Protein AF-0000000084745701 (afdb_homodimer)

Secondary structure (DSSP, 8-state):
--HHHHHHHHTTSPSSSHHHHHHHHHHHHHHHHHHHHH-SHHHHHHTTTSGGG--HHHHHHHHHHHHHHHHHHHHHHH-TTBHHHHHHHHHHHHHHHHHHHHHHHTS----SSHHHHHHHHHHHHHHHHHHHSHHHH--B-/--HHHHHHHHTTSPSSSHHHHHHHHHHHHHHHHHHHHH-SHHHHHHTTTSGGG--HHHHHHHHHHHHHHHHHHHHHHH-TTBHHHHHHHHHHHHHHHHHHHHHHHTS----SSHHHHHHHHHHHHHHHHHHHSHHHH--B-

Structure (mmCIF, N/CA/C/O backbone):
data_AF-0000000084745701-model_v1
#
loop_
_entity.id
_entity.type
_entity.pdbx_description
1 polymer 'Uncharacterized protein'
#
loop_
_atom_site.group_PDB
_atom_site.id
_atom_site.type_symbol
_atom_site.label_atom_id
_atom_site.label_alt_id
_atom_site.label_comp_id
_atom_site.label_asym_id
_atom_site.label_entity_id
_atom_site.label_seq_id
_atom_site.pdbx_PDB_ins_code
_atom_site.Cartn_x
_atom_site.Cartn_y
_atom_site.Cartn_z
_atom_site.occupancy
_atom_site.B_iso_or_equiv
_atom_site.auth_seq_id
_atom_site.auth_comp_id
_atom_site.auth_asym_id
_atom_site.auth_atom_id
_atom_site.pdbx_PDB_model_num
ATOM 1 N N . MET A 1 1 ? 3.227 18.141 -18.594 1 50.5 1 MET A N 1
ATOM 2 C CA . MET A 1 1 ? 3.512 18.875 -17.359 1 50.5 1 MET A CA 1
ATOM 3 C C . MET A 1 1 ? 4.75 19.75 -17.531 1 50.5 1 MET A C 1
ATOM 5 O O . MET A 1 1 ? 5.801 19.266 -17.953 1 50.5 1 MET A O 1
ATOM 9 N N . ASP A 1 2 ? 4.512 20.984 -17.562 1 67 2 ASP A N 1
ATOM 10 C CA . ASP A 1 2 ? 5.477 22.062 -17.766 1 67 2 ASP A CA 1
ATOM 11 C C . ASP A 1 2 ? 6.582 22.016 -16.719 1 67 2 ASP A C 1
ATOM 13 O O . ASP A 1 2 ? 6.348 21.609 -15.578 1 67 2 ASP A O 1
ATOM 17 N N . LEU A 1 3 ? 7.855 21.875 -17.062 1 75.44 3 LEU A N 1
ATOM 18 C CA . LEU A 1 3 ? 9.062 21.906 -16.234 1 75.44 3 LEU A CA 1
ATOM 19 C C . LEU A 1 3 ? 8.93 22.938 -15.117 1 75.44 3 LEU A C 1
ATOM 21 O O . LEU A 1 3 ? 9.406 22.719 -14 1 75.44 3 LEU A O 1
ATOM 25 N N . GLY A 1 4 ? 8.305 24 -15.414 1 70.81 4 GLY A N 1
ATOM 26 C CA . GLY A 1 4 ? 8.07 25.047 -14.43 1 70.81 4 GLY A CA 1
ATOM 27 C C . GLY A 1 4 ? 7.219 24.594 -13.258 1 70.81 4 GLY A C 1
ATOM 28 O O . GLY A 1 4 ? 7.531 24.891 -12.102 1 70.81 4 GLY A O 1
ATOM 29 N N . LYS A 1 5 ? 6.191 23.734 -13.508 1 75.25 5 LYS A N 1
ATOM 30 C CA . LYS A 1 5 ? 5.312 23.234 -12.461 1 75.25 5 LYS A CA 1
ATOM 31 C C . LYS A 1 5 ? 6.043 22.219 -11.578 1 75.25 5 LYS A C 1
ATOM 33 O O . LYS A 1 5 ? 5.863 22.219 -10.359 1 75.25 5 LYS A O 1
ATOM 38 N N . LEU A 1 6 ? 6.852 21.469 -12.203 1 79.44 6 LEU A N 1
ATOM 39 C CA . LEU A 1 6 ? 7.633 20.484 -11.453 1 79.44 6 LEU A CA 1
ATOM 40 C C . LEU A 1 6 ? 8.609 21.172 -10.508 1 79.44 6 LEU A C 1
ATOM 42 O O . LEU A 1 6 ? 8.773 20.75 -9.359 1 79.44 6 LEU A O 1
ATOM 46 N N . THR A 1 7 ? 9.25 22.156 -11.086 1 80.81 7 THR A N 1
ATOM 47 C CA . THR A 1 7 ? 10.188 22.906 -10.266 1 80.81 7 THR A CA 1
ATOM 48 C C . THR A 1 7 ? 9.477 23.562 -9.086 1 80.81 7 THR A C 1
ATOM 50 O O . THR A 1 7 ? 10.008 23.609 -7.977 1 80.81 7 THR A O 1
ATOM 53 N N . GLU A 1 8 ? 8.359 24.094 -9.328 1 83.56 8 GLU A N 1
ATOM 54 C CA . GLU A 1 8 ? 7.566 24.719 -8.273 1 83.56 8 GLU A CA 1
ATOM 55 C C . GLU A 1 8 ? 7.188 23.703 -7.195 1 83.56 8 GLU A C 1
ATOM 57 O O . GLU A 1 8 ? 7.258 24 -6 1 83.56 8 GLU A O 1
ATOM 62 N N . ILE A 1 9 ? 6.836 22.547 -7.684 1 82.25 9 ILE A N 1
ATOM 63 C CA . ILE A 1 9 ? 6.449 21.5 -6.738 1 82.25 9 ILE A CA 1
ATOM 64 C C . ILE A 1 9 ? 7.656 21.094 -5.895 1 82.25 9 ILE A C 1
ATOM 66 O O . ILE A 1 9 ? 7.562 21 -4.672 1 82.25 9 ILE A O 1
ATOM 70 N N . PHE A 1 10 ? 8.789 20.969 -6.531 1 84.5 10 PHE A N 1
ATOM 71 C CA . PHE A 1 10 ? 9.992 20.531 -5.832 1 84.5 10 PHE A CA 1
ATOM 72 C C . PHE A 1 10 ? 10.477 21.594 -4.855 1 84.5 10 PHE A C 1
ATOM 74 O O . PHE A 1 10 ? 11.125 21.281 -3.859 1 84.5 10 PHE A O 1
ATOM 81 N N . SER A 1 11 ? 10.109 22.797 -5.117 1 86.38 11 SER A N 1
ATOM 82 C CA . SER A 1 11 ? 10.5 23.891 -4.234 1 86.38 11 SER A CA 1
ATOM 83 C C . SER A 1 11 ? 9.75 23.828 -2.906 1 86.38 11 SER A C 1
ATOM 85 O O . SER A 1 11 ? 10.156 24.469 -1.929 1 86.38 11 SER A O 1
ATOM 87 N N . THR A 1 12 ? 8.711 23.047 -2.916 1 89.38 12 THR A N 1
ATOM 88 C CA . THR A 1 12 ? 7.93 22.938 -1.688 1 89.38 12 THR A CA 1
ATOM 89 C C . THR A 1 12 ? 8.445 21.797 -0.814 1 89.38 12 THR A C 1
ATOM 91 O O . THR A 1 12 ? 7.984 21.625 0.318 1 89.38 12 THR A O 1
ATOM 94 N N . LEU A 1 13 ? 9.406 21.156 -1.291 1 94.06 13 LEU A N 1
ATOM 95 C CA . LEU A 1 13 ? 10 20.062 -0.531 1 94.06 13 LEU A CA 1
ATOM 96 C C . LEU A 1 13 ? 10.711 20.578 0.712 1 94.06 13 LEU A C 1
ATOM 98 O O . LEU A 1 13 ? 11.453 21.562 0.641 1 94.06 13 LEU A O 1
ATOM 102 N N . PRO A 1 14 ? 10.43 19.922 1.813 1 94.62 14 PRO A N 1
ATOM 103 C CA . PRO A 1 14 ? 11.188 20.312 3.008 1 94.62 14 PRO A CA 1
ATOM 104 C C . PRO A 1 14 ? 12.695 20.234 2.811 1 94.62 14 PRO A C 1
ATOM 106 O O . PRO A 1 14 ? 13.172 19.469 1.969 1 94.62 14 PRO A O 1
ATOM 109 N N . GLU A 1 15 ? 13.422 21 3.627 1 94.06 15 GLU A N 1
ATOM 110 C CA . GLU A 1 15 ? 14.883 20.984 3.545 1 94.06 15 GLU A CA 1
ATOM 111 C C . GLU A 1 15 ? 15.445 19.625 3.977 1 94.06 15 GLU A C 1
ATOM 113 O O . GLU A 1 15 ? 14.828 18.922 4.781 1 94.06 15 GLU A O 1
ATOM 118 N N . GLY A 1 16 ? 16.625 19.328 3.369 1 95.19 16 GLY A N 1
ATOM 119 C CA . GLY A 1 16 ? 17.312 18.094 3.734 1 95.19 16 GLY A CA 1
ATOM 120 C C . GLY A 1 16 ? 17.234 17.031 2.658 1 95.19 16 GLY A C 1
ATOM 121 O O . GLY A 1 16 ? 16.531 17.203 1.663 1 95.19 16 GLY A O 1
ATOM 122 N N . TYR A 1 17 ? 17.859 15.914 2.916 1 97.62 17 TYR A N 1
ATOM 123 C CA . TYR A 1 17 ? 17.984 14.891 1.883 1 97.62 17 TYR A CA 1
ATOM 124 C C . TYR A 1 17 ? 16.922 13.812 2.051 1 97.62 17 TYR A C 1
ATOM 126 O O . TYR A 1 17 ? 16.656 13.039 1.124 1 97.62 17 TYR A O 1
ATOM 134 N N . LEU A 1 18 ? 16.328 13.805 3.193 1 98.31 18 LEU A N 1
ATOM 135 C CA . LEU A 1 18 ? 15.352 12.75 3.453 1 98.31 18 LEU A CA 1
ATOM 136 C C . LEU A 1 18 ? 14.164 12.852 2.496 1 98.31 18 LEU A C 1
ATOM 138 O O . LEU A 1 18 ? 13.758 11.852 1.896 1 98.31 18 LEU A O 1
ATOM 142 N N . PRO A 1 19 ? 13.578 14.039 2.256 1 98.44 19 PRO A N 1
ATOM 143 C CA . PRO A 1 19 ? 12.469 14.133 1.301 1 98.44 19 PRO A CA 1
ATOM 144 C C . PRO A 1 19 ? 12.875 13.703 -0.109 1 98.44 19 PRO A C 1
ATOM 146 O O . PRO A 1 19 ? 12.086 13.062 -0.809 1 98.44 19 PRO A O 1
ATOM 149 N N . LYS A 1 20 ? 14.055 14 -0.468 1 98.19 20 LYS A N 1
ATOM 150 C CA . LYS A 1 20 ? 14.539 13.586 -1.779 1 98.19 20 LYS A CA 1
ATOM 151 C C . LYS A 1 20 ? 14.703 12.07 -1.852 1 98.19 20 LYS A C 1
ATOM 153 O O . LYS A 1 20 ? 14.438 11.461 -2.891 1 98.19 20 LYS A O 1
ATOM 158 N N . TRP A 1 21 ? 15.188 11.5 -0.772 1 98.75 21 TRP A N 1
ATOM 159 C CA . TRP A 1 21 ? 15.32 10.055 -0.686 1 98.75 21 TRP A CA 1
ATOM 160 C C . TRP A 1 21 ? 13.961 9.375 -0.814 1 98.75 21 TRP A C 1
ATOM 162 O O . TRP A 1 21 ? 13.828 8.367 -1.511 1 98.75 21 TRP A O 1
ATOM 172 N N . LEU A 1 22 ? 12.961 9.93 -0.166 1 98.81 22 LEU A N 1
ATOM 173 C CA . LEU A 1 22 ? 11.617 9.367 -0.246 1 98.81 22 LEU A CA 1
ATOM 174 C C . LEU A 1 22 ? 11.086 9.43 -1.676 1 98.81 22 LEU A C 1
ATOM 176 O O . LEU A 1 22 ? 10.461 8.484 -2.15 1 98.81 22 LEU A O 1
ATOM 180 N N . LEU A 1 23 ? 11.359 10.516 -2.35 1 98.69 23 LEU A N 1
ATOM 181 C CA . LEU A 1 23 ? 10.938 10.625 -3.742 1 98.69 23 LEU A CA 1
ATOM 182 C C . LEU A 1 23 ? 11.688 9.625 -4.617 1 98.69 23 LEU A C 1
ATOM 184 O O . LEU A 1 23 ? 11.109 9.039 -5.539 1 98.69 23 LEU A O 1
ATOM 188 N N . PHE A 1 24 ? 12.969 9.453 -4.332 1 98.81 24 PHE A N 1
ATOM 189 C CA . PHE A 1 24 ? 13.773 8.477 -5.062 1 98.81 24 PHE A CA 1
ATOM 190 C C . PHE A 1 24 ? 13.211 7.074 -4.898 1 98.81 24 PHE A C 1
ATOM 192 O O . PHE A 1 24 ? 13.031 6.352 -5.883 1 98.81 24 PHE A O 1
ATOM 199 N N . THR A 1 25 ? 12.961 6.676 -3.664 1 98.75 25 THR A N 1
ATOM 200 C CA . THR A 1 25 ? 12.453 5.332 -3.422 1 98.75 25 THR A CA 1
ATOM 201 C C . THR A 1 25 ? 11.047 5.176 -3.99 1 98.75 25 THR A C 1
ATOM 203 O O . THR A 1 25 ? 10.633 4.07 -4.352 1 98.75 25 THR A O 1
ATOM 206 N N . SER A 1 26 ? 10.258 6.289 -4.039 1 98.81 26 SER A N 1
ATOM 207 C CA . SER A 1 26 ? 8.969 6.238 -4.723 1 98.81 26 SER A CA 1
ATOM 208 C C . SER A 1 26 ? 9.141 5.949 -6.211 1 98.81 26 SER A C 1
ATOM 210 O O . SER A 1 26 ? 8.375 5.18 -6.789 1 98.81 26 SER A O 1
ATOM 212 N N . ALA A 1 27 ? 10.133 6.559 -6.789 1 98.62 27 ALA A N 1
ATOM 213 C CA . ALA A 1 27 ? 10.414 6.305 -8.203 1 98.62 27 ALA A CA 1
ATOM 214 C C . ALA A 1 27 ? 10.797 4.848 -8.43 1 98.62 27 ALA A C 1
ATOM 216 O O . ALA A 1 27 ? 10.406 4.242 -9.43 1 98.62 27 ALA A O 1
ATOM 217 N N . LEU A 1 28 ? 11.562 4.258 -7.508 1 98.5 28 LEU A N 1
ATOM 218 C CA . LEU A 1 28 ? 11.898 2.842 -7.594 1 98.5 28 LEU A CA 1
ATOM 219 C C . LEU A 1 28 ? 10.633 1.983 -7.523 1 98.5 28 LEU A C 1
ATOM 221 O O . LEU A 1 28 ? 10.539 0.965 -8.211 1 98.5 28 LEU A O 1
ATOM 225 N N . GLY A 1 29 ? 9.734 2.383 -6.648 1 98.75 29 GLY A N 1
ATOM 226 C CA . GLY A 1 29 ? 8.469 1.667 -6.543 1 98.75 29 GLY A CA 1
ATOM 227 C C . GLY A 1 29 ? 7.633 1.743 -7.805 1 98.75 29 GLY A C 1
ATOM 228 O O . GLY A 1 29 ? 7.055 0.743 -8.234 1 98.75 29 GLY A O 1
ATOM 229 N N . ILE A 1 30 ? 7.539 2.932 -8.367 1 98.69 30 ILE A N 1
ATOM 230 C CA . ILE A 1 30 ? 6.793 3.115 -9.602 1 98.69 30 ILE A CA 1
ATOM 231 C C . ILE A 1 30 ? 7.441 2.303 -10.719 1 98.69 30 ILE A C 1
ATOM 233 O O . ILE A 1 30 ? 6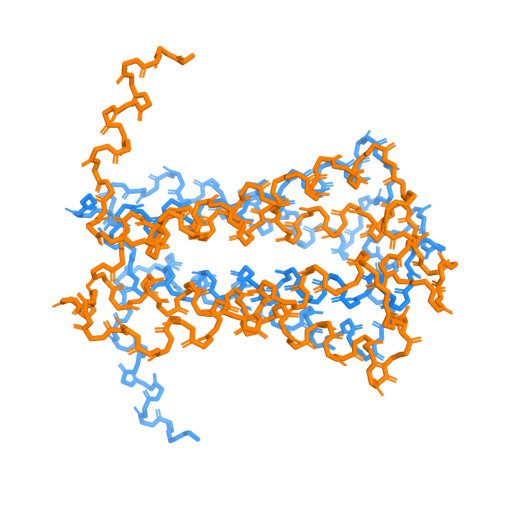.75 1.67 -11.523 1 98.69 30 ILE A O 1
ATOM 237 N N . PHE A 1 31 ? 8.758 2.326 -10.781 1 98.44 31 PHE A N 1
ATOM 238 C CA . PHE A 1 31 ? 9.492 1.488 -11.727 1 98.44 31 PHE A CA 1
ATOM 239 C C . PHE A 1 31 ? 9.117 0.021 -11.547 1 98.44 31 PHE A C 1
ATOM 241 O O . PHE A 1 31 ? 8.844 -0.68 -12.523 1 98.44 31 PHE A O 1
ATOM 248 N N . ASN A 1 32 ? 9.125 -0.49 -10.297 1 98.38 32 ASN A N 1
ATOM 249 C CA . ASN A 1 32 ? 8.742 -1.868 -10.008 1 98.38 32 ASN A CA 1
ATOM 250 C C . ASN A 1 32 ? 7.316 -2.162 -10.477 1 98.38 32 ASN A C 1
ATOM 252 O O . ASN A 1 32 ? 7.047 -3.234 -11.023 1 98.38 32 ASN A O 1
ATOM 256 N N . SER A 1 33 ? 6.453 -1.213 -10.258 1 98.75 33 SER A N 1
ATOM 257 C CA . SER A 1 33 ? 5.07 -1.383 -10.68 1 98.75 33 SER A CA 1
ATOM 258 C C . SER A 1 33 ? 4.973 -1.555 -12.195 1 98.75 33 SER A C 1
ATOM 260 O O . SER A 1 33 ? 4.348 -2.502 -12.68 1 98.75 33 SER A O 1
ATOM 262 N N . VAL A 1 34 ? 5.586 -0.711 -12.93 1 98.44 34 VAL A N 1
ATOM 263 C CA . VAL A 1 34 ? 5.555 -0.759 -14.383 1 98.44 34 VAL A CA 1
ATOM 264 C C . VAL A 1 34 ? 6.211 -2.047 -14.875 1 98.44 34 VAL A C 1
ATOM 266 O O . VAL A 1 34 ? 5.664 -2.74 -15.734 1 98.44 34 VAL A O 1
ATOM 269 N N . GLN A 1 35 ? 7.379 -2.328 -14.328 1 97.81 35 GLN A N 1
ATOM 270 C CA . GLN A 1 35 ? 8.133 -3.516 -14.719 1 97.81 35 GLN A CA 1
ATOM 271 C C . GLN A 1 35 ? 7.305 -4.781 -14.516 1 97.81 35 GLN A C 1
ATOM 273 O O . GLN A 1 35 ? 7.359 -5.703 -15.336 1 97.81 35 GLN A O 1
ATOM 278 N N . ASN A 1 36 ? 6.488 -4.918 -13.477 1 98.5 36 ASN A N 1
ATOM 279 C CA . ASN A 1 36 ? 5.711 -6.113 -13.156 1 98.5 36 ASN A CA 1
ATOM 280 C C . ASN A 1 36 ? 4.539 -6.297 -14.117 1 98.5 36 ASN A C 1
ATOM 282 O O . ASN A 1 36 ? 3.98 -7.391 -14.219 1 98.5 36 ASN A O 1
ATOM 286 N N . PHE A 1 37 ? 4.145 -5.246 -14.852 1 97.5 37 PHE A N 1
ATOM 287 C CA . PHE A 1 37 ? 3.119 -5.379 -15.883 1 97.5 37 PHE A CA 1
ATOM 288 C C . PHE A 1 37 ? 3.734 -5.797 -17.219 1 97.5 37 PHE A C 1
ATOM 290 O O . PHE A 1 37 ? 3.031 -6.293 -18.094 1 97.5 37 PHE A O 1
ATOM 297 N N . CYS A 1 38 ? 5.07 -5.68 -17.359 1 96.69 38 CYS A N 1
ATOM 298 C CA . CYS A 1 38 ? 5.699 -5.867 -18.656 1 96.69 38 CYS A CA 1
ATOM 299 C C . CYS A 1 38 ? 6.492 -7.168 -18.688 1 96.69 38 CYS A C 1
ATOM 301 O O . CYS A 1 38 ? 6.613 -7.793 -19.75 1 96.69 38 CYS A O 1
ATOM 303 N N . THR A 1 39 ? 7.062 -7.508 -17.562 1 96.12 39 THR A N 1
ATOM 304 C CA . THR A 1 39 ? 7.926 -8.68 -17.531 1 96.12 39 THR A CA 1
ATOM 305 C C . THR A 1 39 ? 7.973 -9.289 -16.141 1 96.12 39 THR A C 1
ATOM 307 O O . THR A 1 39 ? 7.668 -8.609 -15.148 1 96.12 39 THR A O 1
ATOM 310 N N . ASP A 1 40 ? 8.203 -10.531 -16.094 1 97.19 40 ASP A N 1
ATOM 311 C CA . ASP A 1 40 ? 8.398 -11.172 -14.789 1 97.19 40 ASP A CA 1
ATOM 312 C C . ASP A 1 40 ? 9.867 -11.5 -14.547 1 97.19 40 ASP A C 1
ATOM 314 O O . ASP A 1 40 ? 10.219 -12.102 -13.531 1 97.19 40 ASP A O 1
ATOM 318 N N . SER A 1 41 ? 10.734 -11.156 -15.492 1 97.31 41 SER A N 1
ATOM 319 C CA . SER A 1 41 ? 12.133 -11.547 -15.445 1 97.31 41 SER A CA 1
ATOM 320 C C . SER A 1 41 ? 12.812 -11.031 -14.18 1 9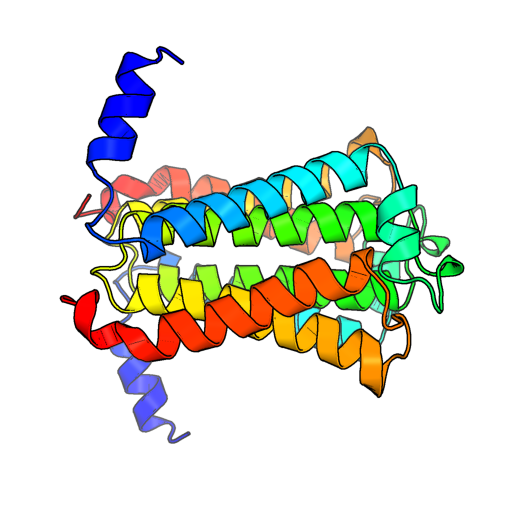7.31 41 SER A C 1
ATOM 322 O O . SER A 1 41 ? 13.445 -11.797 -13.453 1 97.31 41 SER A O 1
ATOM 324 N N . LEU A 1 42 ? 12.703 -9.773 -13.891 1 97.25 42 LEU A N 1
ATOM 325 C CA . LEU A 1 42 ? 13.336 -9.195 -12.711 1 97.25 42 LEU A CA 1
ATOM 326 C C . LEU A 1 42 ? 12.711 -9.75 -11.438 1 97.25 42 LEU A C 1
ATOM 328 O O . LEU A 1 42 ? 13.414 -10.055 -10.477 1 97.25 42 LEU A O 1
ATOM 332 N N . THR A 1 43 ? 11.391 -9.859 -11.398 1 98.56 43 THR A N 1
ATOM 333 C CA . THR A 1 43 ? 10.68 -10.375 -10.234 1 98.56 43 THR A CA 1
ATOM 334 C C . THR A 1 43 ? 11.086 -11.812 -9.945 1 98.56 43 THR A C 1
ATOM 336 O O . THR A 1 43 ? 11.242 -12.195 -8.781 1 98.56 43 THR A O 1
ATOM 339 N N . LYS A 1 44 ? 11.289 -12.617 -10.969 1 98.75 44 LYS A N 1
ATOM 340 C CA . LYS A 1 44 ? 11.75 -13.992 -10.789 1 98.75 44 LYS A CA 1
ATOM 341 C C . LYS A 1 44 ? 13.148 -14.023 -10.188 1 98.75 44 LYS A C 1
ATOM 343 O O . LYS A 1 44 ? 13.492 -14.945 -9.438 1 98.75 44 LYS A O 1
ATOM 348 N N . ARG A 1 45 ? 13.906 -12.984 -10.438 1 98.62 45 ARG A N 1
ATOM 349 C CA . ARG A 1 45 ? 15.25 -12.914 -9.859 1 98.62 45 ARG A CA 1
ATOM 350 C C . ARG A 1 45 ? 15.188 -12.461 -8.406 1 98.62 45 ARG A C 1
ATOM 352 O O . ARG A 1 45 ? 16.047 -12.852 -7.598 1 98.62 45 ARG A O 1
ATOM 359 N N . VAL A 1 46 ? 14.188 -11.656 -8.039 1 98.81 46 VAL A N 1
ATOM 360 C CA . VAL A 1 46 ? 13.977 -11.266 -6.648 1 98.81 46 VAL A CA 1
ATOM 361 C C . VAL A 1 46 ? 13.586 -12.492 -5.824 1 98.81 46 VAL A C 1
ATOM 363 O O . VAL A 1 46 ? 14.117 -12.711 -4.73 1 98.81 46 VAL A O 1
ATOM 366 N N . TYR A 1 47 ? 12.719 -13.266 -6.375 1 98.81 47 TYR A N 1
ATOM 367 C CA . TYR A 1 47 ? 12.25 -14.477 -5.707 1 98.81 47 TYR A CA 1
ATOM 368 C C . TYR A 1 47 ? 12.875 -15.719 -6.332 1 98.81 47 TYR A C 1
ATOM 370 O O . TYR A 1 47 ? 12.164 -16.656 -6.684 1 98.81 47 TYR A O 1
ATOM 378 N N . ALA A 1 48 ? 14.117 -15.719 -6.387 1 98.75 48 ALA A N 1
ATOM 379 C CA . ALA A 1 48 ? 14.914 -16.609 -7.227 1 98.75 48 ALA A CA 1
ATOM 380 C C . ALA A 1 48 ? 14.891 -18.031 -6.684 1 98.75 48 ALA A C 1
ATOM 382 O O . ALA A 1 48 ? 15.141 -19 -7.422 1 98.75 48 ALA A O 1
ATOM 383 N N . ASN A 1 49 ? 14.609 -18.281 -5.426 1 98.81 49 ASN A N 1
ATOM 384 C CA . ASN A 1 49 ? 14.594 -19.625 -4.863 1 98.81 49 ASN A CA 1
ATOM 385 C C . ASN A 1 49 ? 13.305 -20.359 -5.219 1 98.81 49 ASN A C 1
ATOM 387 O O . ASN A 1 49 ? 13.234 -21.594 -5.125 1 98.81 49 ASN A O 1
ATOM 391 N N . LYS A 1 50 ? 12.25 -19.641 -5.562 1 98.69 50 LYS A N 1
ATOM 392 C CA . LYS A 1 50 ? 10.977 -20.234 -5.977 1 98.69 50 LYS A CA 1
ATOM 393 C C . LYS A 1 50 ? 10.375 -19.453 -7.148 1 98.69 50 LYS A C 1
ATOM 395 O O . LYS A 1 50 ? 9.242 -18.984 -7.07 1 98.69 50 LYS A O 1
ATOM 400 N N . PRO A 1 51 ? 11.141 -19.297 -8.18 1 98.5 51 PRO A N 1
ATOM 401 C CA . PRO A 1 51 ? 10.68 -18.5 -9.32 1 98.5 51 PRO A CA 1
ATOM 402 C C . PRO A 1 51 ? 9.359 -19 -9.898 1 98.5 51 PRO A C 1
ATOM 404 O O . PRO A 1 51 ? 8.633 -18.25 -10.539 1 98.5 51 PRO A O 1
ATOM 407 N N . HIS A 1 52 ? 8.977 -20.281 -9.656 1 98.31 52 HIS A N 1
ATOM 408 C CA . HIS A 1 52 ? 7.738 -20.859 -10.156 1 98.31 52 HIS A CA 1
ATOM 409 C C . HIS A 1 52 ? 6.527 -20.25 -9.453 1 98.31 52 HIS A C 1
ATOM 411 O O . HIS A 1 52 ? 5.398 -20.375 -9.93 1 98.31 52 HIS A O 1
ATOM 417 N N . GLU A 1 53 ? 6.723 -19.656 -8.312 1 98.69 53 GLU A N 1
ATOM 418 C CA . GLU A 1 53 ? 5.625 -19.016 -7.59 1 98.69 53 GLU A CA 1
ATOM 419 C C . GLU A 1 53 ? 5.34 -17.625 -8.148 1 98.69 53 GLU A C 1
ATOM 421 O O . GLU A 1 53 ? 4.34 -17 -7.785 1 98.69 53 GLU A O 1
ATOM 426 N N . VAL A 1 54 ? 6.25 -17.125 -8.992 1 98.81 54 VAL A N 1
ATOM 427 C CA . VAL A 1 54 ? 6.012 -15.844 -9.664 1 98.81 54 VAL A CA 1
ATOM 428 C C . VAL A 1 54 ? 5.098 -16.062 -10.867 1 98.81 54 VAL A C 1
ATOM 430 O O . VAL A 1 54 ? 5.496 -16.672 -11.859 1 98.81 54 VAL A O 1
ATOM 433 N N . THR A 1 55 ? 3.898 -15.641 -10.719 1 98.75 55 THR A N 1
ATOM 434 C CA . THR A 1 55 ? 2.879 -15.719 -11.758 1 98.75 55 THR A CA 1
ATOM 435 C C . THR A 1 55 ? 2.488 -14.328 -12.234 1 98.75 55 THR A C 1
ATOM 437 O O . THR A 1 55 ? 2.859 -13.328 -11.617 1 98.75 55 THR A O 1
ATOM 440 N N . PRO A 1 56 ? 1.765 -14.227 -13.297 1 98.56 56 PRO A N 1
ATOM 441 C CA . PRO A 1 56 ? 1.281 -12.906 -13.703 1 98.56 56 PRO A CA 1
ATOM 442 C C . PRO A 1 56 ? 0.474 -12.211 -12.609 1 98.56 56 PRO A C 1
ATOM 444 O O . PRO A 1 56 ? 0.597 -11 -12.422 1 98.56 56 PRO A O 1
ATOM 447 N N . LEU A 1 57 ? -0.291 -12.969 -11.812 1 98.81 57 LEU A N 1
ATOM 448 C CA . LEU A 1 57 ? -1.048 -12.391 -10.711 1 98.81 57 LEU A CA 1
ATOM 449 C C . LEU A 1 57 ? -0.113 -11.836 -9.641 1 98.81 57 LEU A C 1
ATOM 451 O O . LEU A 1 57 ? -0.329 -10.734 -9.133 1 98.81 57 LEU A O 1
ATOM 455 N N . SER A 1 58 ? 0.902 -12.664 -9.281 1 98.75 58 SER A N 1
ATOM 456 C CA . SER A 1 58 ? 1.824 -12.164 -8.266 1 98.75 58 SER A CA 1
ATOM 457 C C . SER A 1 58 ? 2.504 -10.875 -8.727 1 98.75 58 SER A C 1
ATOM 459 O O . SER A 1 58 ? 2.75 -9.977 -7.926 1 98.75 58 SER A O 1
ATOM 461 N N . GLY A 1 59 ? 2.812 -10.805 -10.047 1 98.81 59 GLY A N 1
ATOM 462 C CA . GLY A 1 59 ? 3.352 -9.57 -10.594 1 98.81 59 GLY A CA 1
ATOM 463 C C . GLY A 1 59 ? 2.41 -8.383 -10.438 1 98.81 59 GLY A C 1
ATOM 464 O O . GLY A 1 59 ? 2.83 -7.301 -10.031 1 98.81 59 GLY A O 1
ATOM 465 N N . ARG A 1 60 ? 1.157 -8.586 -10.703 1 98.88 60 ARG A N 1
ATOM 466 C CA . ARG A 1 60 ? 0.176 -7.508 -10.617 1 98.88 60 ARG A CA 1
ATOM 467 C C . ARG A 1 60 ? -0.07 -7.113 -9.164 1 98.88 60 ARG A C 1
ATOM 469 O O . ARG A 1 60 ? -0.298 -5.938 -8.867 1 98.88 60 ARG A O 1
ATOM 476 N N . LEU A 1 61 ? -0.039 -8.07 -8.266 1 98.88 61 LEU A N 1
ATOM 477 C CA . LEU A 1 61 ? -0.177 -7.766 -6.848 1 98.88 61 LEU A CA 1
ATOM 478 C C . LEU A 1 61 ? 1.049 -7.023 -6.332 1 98.88 61 LEU A C 1
ATOM 480 O O . LEU A 1 61 ? 0.925 -6.102 -5.52 1 98.88 61 LEU A O 1
ATOM 484 N N . PHE A 1 62 ? 2.23 -7.438 -6.848 1 98.94 62 PHE A N 1
ATOM 485 C CA . PHE A 1 62 ? 3.461 -6.734 -6.512 1 98.94 62 PHE A CA 1
ATOM 486 C C . PHE A 1 62 ? 3.408 -5.289 -6.996 1 98.94 62 PHE A C 1
ATOM 488 O O . PHE A 1 62 ? 3.766 -4.367 -6.258 1 98.94 62 PHE A O 1
ATOM 495 N N . ALA A 1 63 ? 2.949 -5.113 -8.195 1 98.94 63 ALA A N 1
ATOM 496 C CA . ALA A 1 63 ? 2.789 -3.785 -8.781 1 98.94 63 ALA A CA 1
ATOM 497 C C . ALA A 1 63 ? 1.812 -2.943 -7.961 1 98.94 63 ALA A C 1
ATOM 499 O O . ALA A 1 63 ? 2.068 -1.766 -7.699 1 98.94 63 ALA A O 1
ATOM 500 N N . THR A 1 64 ? 0.71 -3.547 -7.566 1 98.94 64 THR A N 1
ATOM 501 C CA . THR A 1 64 ? -0.329 -2.854 -6.812 1 98.94 64 THR A CA 1
ATOM 502 C C . THR A 1 64 ? 0.195 -2.414 -5.449 1 98.94 64 THR A C 1
ATOM 504 O O . THR A 1 64 ? -0.062 -1.289 -5.012 1 98.94 64 THR A O 1
ATOM 507 N N . TRP A 1 65 ? 0.937 -3.291 -4.809 1 98.94 65 TRP A N 1
ATOM 508 C CA . TRP A 1 65 ? 1.551 -2.971 -3.523 1 98.94 65 TRP A CA 1
ATOM 509 C C . TRP A 1 65 ? 2.533 -1.812 -3.664 1 98.94 65 TRP A C 1
ATOM 511 O O . TRP A 1 65 ? 2.459 -0.833 -2.918 1 98.94 65 TRP A O 1
ATOM 521 N N . THR A 1 66 ? 3.449 -1.843 -4.605 1 98.88 66 THR A N 1
ATOM 522 C CA . THR A 1 66 ? 4.5 -0.837 -4.711 1 98.88 66 THR A CA 1
ATOM 523 C C . THR A 1 66 ? 3.93 0.494 -5.188 1 98.88 66 THR A C 1
ATOM 525 O O . THR A 1 66 ? 4.414 1.559 -4.801 1 98.88 66 THR A O 1
ATOM 528 N N . TRP A 1 67 ? 2.887 0.399 -5.977 1 98.94 67 TRP A N 1
ATOM 529 C CA . TRP A 1 67 ? 2.178 1.626 -6.324 1 98.94 67 TRP A CA 1
ATOM 530 C C . TRP A 1 67 ? 1.607 2.299 -5.082 1 98.94 67 TRP A C 1
ATOM 532 O O . TRP A 1 67 ? 1.762 3.51 -4.898 1 98.94 67 TRP A O 1
ATOM 542 N N . SER A 1 68 ? 1.01 1.556 -4.238 1 98.88 68 SER A N 1
ATOM 543 C CA . SER A 1 68 ? 0.397 2.074 -3.018 1 98.88 68 SER A CA 1
ATOM 544 C C . SER A 1 68 ? 1.436 2.727 -2.111 1 98.88 68 SER A C 1
ATOM 546 O O . SER A 1 68 ? 1.23 3.84 -1.626 1 98.88 68 SER A O 1
ATOM 548 N N . VAL A 1 69 ? 2.564 2.045 -1.942 1 98.81 69 VAL A N 1
ATOM 549 C CA . VAL A 1 69 ? 3.539 2.576 -0.996 1 98.81 69 VAL A CA 1
ATOM 550 C C . VAL A 1 69 ? 4.262 3.771 -1.613 1 98.81 69 VAL A C 1
ATOM 552 O O . VAL A 1 69 ? 4.641 4.711 -0.907 1 98.81 69 VAL A O 1
ATOM 555 N N . SER A 1 70 ? 4.371 3.799 -2.941 1 98.88 70 SER A N 1
ATOM 556 C CA . SER A 1 70 ? 4.934 4.973 -3.602 1 98.88 70 SER A CA 1
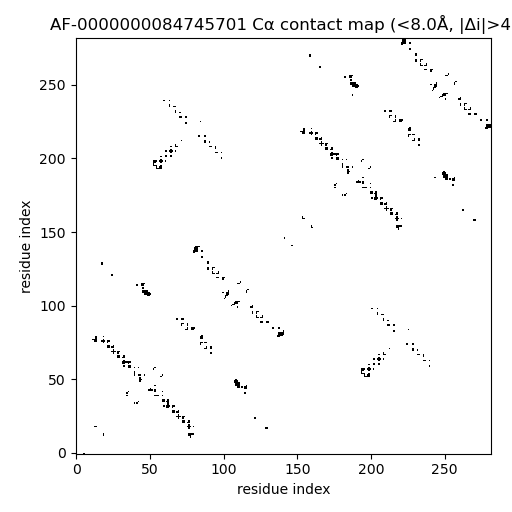ATOM 557 C C . SER A 1 70 ? 4.078 6.211 -3.354 1 98.88 70 SER A C 1
ATOM 559 O O . SER A 1 70 ? 4.602 7.305 -3.135 1 98.88 70 SER A O 1
ATOM 561 N N . MET A 1 71 ? 2.777 5.996 -3.332 1 98.81 71 MET A N 1
ATOM 562 C CA . MET A 1 71 ? 1.896 7.129 -3.051 1 98.81 71 MET A CA 1
ATOM 563 C C . MET A 1 71 ? 2.109 7.645 -1.633 1 98.81 71 MET A C 1
ATOM 565 O O . MET A 1 71 ? 2.172 8.859 -1.413 1 98.81 71 MET A O 1
ATOM 569 N N . ILE A 1 72 ? 2.236 6.734 -0.701 1 98.81 72 ILE A N 1
ATOM 570 C CA . ILE A 1 72 ? 2.516 7.145 0.671 1 98.81 72 ILE A CA 1
ATOM 571 C C . ILE A 1 72 ? 3.799 7.973 0.711 1 98.81 72 ILE A C 1
ATOM 573 O O . ILE A 1 72 ? 3.822 9.062 1.282 1 98.81 72 ILE A O 1
ATOM 577 N N . ARG A 1 73 ? 4.824 7.492 0.087 1 98.94 73 ARG A N 1
ATOM 578 C CA . ARG A 1 73 ? 6.148 8.094 0.207 1 98.94 73 ARG A CA 1
ATOM 579 C C . ARG A 1 73 ? 6.199 9.453 -0.484 1 98.94 73 ARG A C 1
ATOM 581 O O . ARG A 1 73 ? 6.875 10.367 -0.012 1 98.94 73 ARG A O 1
ATOM 588 N N . ILE A 1 74 ? 5.508 9.539 -1.592 1 98.69 74 ILE A N 1
ATOM 589 C CA . ILE A 1 74 ? 5.434 10.828 -2.271 1 98.69 74 ILE A CA 1
ATOM 590 C C . ILE A 1 74 ? 4.785 11.859 -1.351 1 98.69 74 ILE A C 1
ATOM 592 O O . ILE A 1 74 ? 5.336 12.945 -1.141 1 98.69 74 ILE A O 1
ATOM 596 N N . TYR A 1 75 ? 3.646 11.555 -0.777 1 98.5 75 TYR A N 1
ATOM 597 C CA . TYR A 1 75 ? 2.973 12.484 0.123 1 98.5 75 TYR A CA 1
ATOM 598 C C . TYR A 1 75 ? 3.82 12.758 1.36 1 98.5 75 TYR A C 1
ATOM 600 O O . TYR A 1 75 ? 3.891 13.891 1.834 1 98.5 75 TYR A O 1
ATOM 608 N N . ALA A 1 76 ? 4.402 11.688 1.869 1 98.62 76 ALA A N 1
ATOM 609 C CA . ALA A 1 76 ? 5.242 11.867 3.051 1 98.62 76 ALA A CA 1
ATOM 610 C C . ALA A 1 76 ? 6.395 12.82 2.768 1 98.62 76 ALA A C 1
ATOM 612 O O . ALA A 1 76 ? 6.73 13.664 3.604 1 98.62 76 ALA A O 1
ATOM 613 N N . ALA A 1 77 ? 6.973 12.727 1.592 1 98.56 77 ALA A N 1
ATOM 614 C CA . ALA A 1 77 ? 8.102 13.578 1.233 1 98.56 77 ALA A CA 1
ATOM 615 C C . ALA A 1 77 ? 7.758 15.055 1.395 1 98.56 77 ALA A C 1
ATOM 617 O O . ALA A 1 77 ? 8.609 15.859 1.781 1 98.56 77 ALA A O 1
ATOM 618 N N . PHE A 1 78 ? 6.512 15.391 1.225 1 97.94 78 PHE A N 1
ATOM 619 C CA . PHE A 1 78 ? 6.129 16.797 1.198 1 97.94 78 PHE A CA 1
ATOM 620 C C . PHE A 1 78 ? 5.5 17.219 2.523 1 97.94 78 PHE A C 1
ATOM 622 O O . PHE A 1 78 ? 5.246 18.391 2.752 1 97.94 78 PHE A O 1
ATOM 629 N N . HIS A 1 79 ? 5.246 16.281 3.389 1 98 79 HIS A N 1
ATOM 630 C CA . HIS A 1 79 ? 4.488 16.609 4.59 1 98 79 HIS A CA 1
ATOM 631 C C . HIS A 1 79 ? 5.09 15.945 5.824 1 98 79 HIS A C 1
ATOM 633 O O . HIS A 1 79 ? 4.359 15.445 6.68 1 98 79 HIS A O 1
ATOM 639 N N . LEU A 1 80 ? 6.375 15.93 5.855 1 98.25 80 LEU A N 1
ATOM 640 C CA . LEU A 1 80 ? 7.117 15.258 6.922 1 98.25 80 LEU A CA 1
ATOM 641 C C . LEU A 1 80 ? 6.902 15.969 8.258 1 98.25 80 LEU A C 1
ATOM 643 O O . LEU A 1 80 ? 7.188 15.398 9.312 1 98.25 80 LEU A O 1
ATOM 647 N N . GLN A 1 81 ? 6.422 17.219 8.234 1 97.69 81 GLN A N 1
ATOM 648 C CA . GLN A 1 81 ? 6.242 17.969 9.469 1 97.69 81 GLN A CA 1
ATOM 649 C C . GLN A 1 81 ? 5.09 17.406 10.297 1 97.69 81 GLN A C 1
ATOM 651 O O . GLN A 1 81 ? 4.977 17.688 11.492 1 97.69 81 GLN A O 1
ATOM 656 N N . HIS A 1 82 ? 4.215 16.672 9.664 1 98.12 82 HIS A N 1
ATOM 657 C CA . HIS A 1 82 ? 3.098 16.047 10.359 1 98.12 82 HIS A CA 1
ATOM 658 C C . HIS A 1 82 ? 3.465 14.656 10.844 1 98.12 82 HIS A C 1
ATOM 660 O O . HIS A 1 82 ? 3.781 13.773 10.039 1 98.12 82 HIS A O 1
ATOM 666 N N . LYS A 1 83 ? 3.338 14.391 12.078 1 98.5 83 LYS A N 1
ATOM 667 C CA . LYS A 1 83 ? 3.754 13.141 12.719 1 98.5 83 LYS A CA 1
ATOM 668 C C . LYS A 1 83 ? 3.07 11.945 12.07 1 98.5 83 LYS A C 1
ATOM 670 O O . LYS A 1 83 ? 3.715 10.93 11.797 1 98.5 83 LYS A O 1
ATOM 675 N N . PHE A 1 84 ? 1.809 12.047 11.82 1 98 84 PHE A N 1
ATOM 676 C CA . PHE A 1 84 ? 1.065 1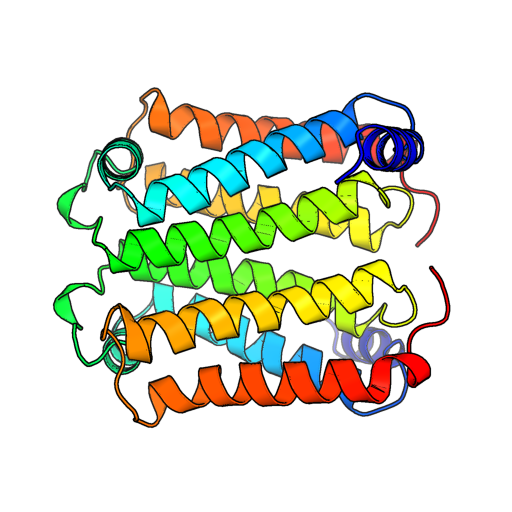0.914 11.281 1 98 84 PHE A CA 1
ATOM 677 C C . PHE A 1 84 ? 1.52 10.594 9.867 1 98 84 PHE A C 1
ATOM 679 O O . PHE A 1 84 ? 1.562 9.422 9.477 1 98 84 PHE A O 1
ATOM 686 N N . MET A 1 85 ? 1.874 11.586 9.102 1 98.56 85 MET A N 1
ATOM 687 C CA . MET A 1 85 ? 2.402 11.336 7.762 1 98.56 85 MET A CA 1
ATOM 688 C C . MET A 1 85 ? 3.807 10.742 7.836 1 98.56 85 MET A C 1
ATOM 690 O O . MET A 1 85 ? 4.148 9.844 7.062 1 98.56 85 MET A O 1
ATOM 694 N N . TYR A 1 86 ? 4.633 11.289 8.766 1 98.75 86 TYR A N 1
ATOM 695 C CA . TYR A 1 86 ? 5.965 10.75 9.016 1 98.75 86 TYR A CA 1
ATOM 696 C C . TYR A 1 86 ? 5.902 9.281 9.391 1 98.75 86 TYR A C 1
ATOM 698 O O . TYR A 1 86 ? 6.637 8.461 8.836 1 98.75 86 TYR A O 1
ATOM 706 N N . GLU A 1 87 ? 4.977 8.922 10.227 1 98.75 87 GLU A N 1
ATOM 707 C CA . GLU A 1 87 ? 4.824 7.551 10.688 1 98.75 87 GLU A CA 1
ATOM 708 C C . GLU A 1 87 ? 4.324 6.645 9.562 1 98.75 87 GLU A C 1
ATOM 710 O O . GLU A 1 87 ? 4.727 5.484 9.469 1 98.75 87 GLU A O 1
ATOM 715 N N . LEU A 1 88 ? 3.48 7.172 8.797 1 98.75 88 LEU A N 1
ATOM 716 C CA . LEU A 1 88 ? 3.025 6.391 7.648 1 98.75 88 LEU A CA 1
ATOM 717 C C . LEU A 1 88 ? 4.188 6.062 6.719 1 98.75 88 LEU A C 1
ATOM 719 O O . LEU A 1 88 ? 4.246 4.973 6.152 1 98.75 88 LEU A O 1
ATOM 723 N N . GLY A 1 89 ? 5.082 7.051 6.527 1 98.75 89 GLY A N 1
ATOM 724 C CA . GLY A 1 89 ? 6.305 6.762 5.793 1 98.75 89 GLY A CA 1
ATOM 725 C C . GLY A 1 89 ? 7.098 5.613 6.391 1 98.75 89 GLY A C 1
ATOM 726 O O . GLY A 1 89 ? 7.566 4.734 5.664 1 98.75 89 GLY A O 1
ATOM 727 N N . ILE A 1 90 ? 7.227 5.602 7.676 1 98.88 90 ILE A N 1
ATOM 728 C CA . ILE A 1 90 ? 7.941 4.543 8.383 1 98.88 90 ILE A CA 1
ATOM 729 C C . ILE A 1 90 ? 7.254 3.201 8.125 1 98.88 90 ILE A C 1
ATOM 731 O O . ILE A 1 90 ? 7.922 2.199 7.855 1 98.88 90 ILE A O 1
ATOM 735 N N . TRP A 1 91 ? 5.988 3.191 8.156 1 98.88 91 TRP A N 1
ATOM 736 C CA . TRP A 1 91 ? 5.234 1.958 7.965 1 98.88 91 TRP A CA 1
ATOM 737 C C . TRP A 1 91 ? 5.551 1.325 6.613 1 98.88 91 TRP A C 1
ATOM 739 O O . TRP A 1 91 ? 5.559 0.099 6.484 1 98.88 91 TRP A O 1
ATOM 749 N N . THR A 1 92 ? 5.754 2.137 5.535 1 98.88 92 THR A N 1
ATOM 750 C CA . THR A 1 92 ? 6.047 1.565 4.227 1 98.88 92 THR A CA 1
ATOM 751 C C . THR A 1 92 ? 7.305 0.702 4.281 1 98.88 92 THR A C 1
ATOM 753 O O . THR A 1 92 ? 7.359 -0.363 3.66 1 98.88 92 THR A O 1
ATOM 756 N N . TYR A 1 93 ? 8.242 1.101 5.082 1 98.94 93 TYR A N 1
ATOM 757 C CA . TYR A 1 93 ? 9.508 0.383 5.129 1 98.94 93 TYR A CA 1
ATOM 758 C C . TYR A 1 93 ? 9.469 -0.735 6.164 1 98.94 93 TYR A C 1
ATOM 760 O O . TYR A 1 93 ? 10.125 -1.768 5.996 1 98.94 93 TYR A O 1
ATOM 768 N N . VAL A 1 94 ? 8.672 -0.586 7.23 1 98.88 94 VAL A N 1
ATOM 769 C CA . VAL A 1 94 ? 8.445 -1.682 8.164 1 98.88 94 VAL A CA 1
ATOM 770 C C . VAL A 1 94 ? 7.793 -2.854 7.438 1 98.88 94 VAL A C 1
ATOM 772 O O . VAL A 1 94 ? 8.227 -4 7.578 1 98.88 94 VAL A O 1
ATOM 775 N N . ILE A 1 95 ? 6.801 -2.578 6.629 1 98.94 95 ILE A N 1
ATOM 776 C CA . ILE A 1 95 ? 6.066 -3.607 5.902 1 98.94 95 ILE A CA 1
ATOM 777 C C . ILE A 1 95 ? 6.969 -4.234 4.844 1 98.94 95 ILE A C 1
ATOM 779 O O . ILE A 1 95 ? 6.984 -5.457 4.68 1 98.94 95 ILE A O 1
ATOM 783 N N . ALA A 1 96 ? 7.746 -3.381 4.125 1 98.88 96 ALA A N 1
ATOM 784 C CA . ALA A 1 96 ? 8.688 -3.902 3.139 1 98.88 96 ALA A CA 1
ATOM 785 C C . ALA A 1 96 ? 9.711 -4.824 3.795 1 98.88 96 ALA A C 1
ATOM 787 O O . ALA A 1 96 ? 9.977 -5.922 3.297 1 98.88 96 ALA A O 1
ATOM 788 N N . LEU A 1 97 ? 10.266 -4.379 4.879 1 98.88 97 LEU A N 1
ATOM 789 C CA . LEU A 1 97 ? 11.266 -5.184 5.578 1 98.88 97 LEU A CA 1
ATOM 790 C C . LEU A 1 97 ? 10.656 -6.492 6.07 1 98.88 97 LEU A C 1
ATOM 792 O O . LEU A 1 97 ? 11.281 -7.551 5.957 1 98.88 97 LEU A O 1
ATOM 796 N N . THR A 1 98 ? 9.469 -6.445 6.645 1 98.81 98 THR A N 1
ATOM 797 C CA . THR A 1 98 ? 8.781 -7.652 7.09 1 98.81 98 THR A CA 1
ATOM 798 C C . THR A 1 98 ? 8.594 -8.625 5.93 1 98.81 98 THR A C 1
ATOM 800 O O . THR A 1 98 ? 8.844 -9.828 6.074 1 98.81 98 THR A O 1
ATOM 803 N N . HIS A 1 99 ? 8.211 -8.133 4.77 1 98.88 99 HIS A N 1
ATOM 804 C CA . HIS A 1 99 ? 7.988 -8.992 3.613 1 98.88 99 HIS A CA 1
ATOM 805 C C . HIS A 1 99 ? 9.289 -9.641 3.152 1 98.88 99 HIS A C 1
ATOM 807 O O . HIS A 1 99 ? 9.359 -10.859 2.992 1 98.88 99 HIS A O 1
ATOM 813 N N . TYR A 1 100 ? 10.375 -8.867 3.018 1 98.88 100 TYR A N 1
ATOM 814 C CA . TYR A 1 100 ? 11.602 -9.375 2.406 1 98.88 100 TYR A CA 1
ATOM 815 C C . TYR A 1 100 ? 12.383 -10.234 3.389 1 98.88 100 TYR A C 1
ATOM 817 O O . TYR A 1 100 ? 13.016 -11.219 2.994 1 98.88 100 TYR A O 1
ATOM 825 N N . VAL A 1 101 ? 12.406 -9.867 4.633 1 98.75 101 VAL A N 1
ATOM 826 C CA . VAL A 1 101 ? 13.031 -10.719 5.637 1 98.75 101 VAL A CA 1
ATOM 827 C C . VAL A 1 101 ? 12.25 -12.023 5.762 1 98.75 101 VAL A C 1
ATOM 829 O O . VAL A 1 101 ? 12.836 -13.102 5.887 1 98.75 101 VAL A O 1
ATOM 832 N N . GLY A 1 102 ? 10.914 -11.961 5.758 1 98.75 102 GLY A N 1
ATOM 833 C CA . GLY A 1 102 ? 10.102 -13.164 5.742 1 98.75 102 GLY A CA 1
ATOM 834 C C . GLY A 1 102 ? 10.383 -14.055 4.551 1 98.75 102 GLY A C 1
ATOM 835 O O . GLY A 1 102 ? 10.539 -15.273 4.699 1 98.75 102 GLY A O 1
ATOM 836 N N . GLU A 1 103 ? 10.469 -13.461 3.379 1 98.88 103 GLU A N 1
ATOM 837 C CA . GLU A 1 103 ? 10.719 -14.227 2.162 1 98.88 103 GLU A CA 1
ATOM 838 C C . GLU A 1 103 ? 12.094 -14.883 2.195 1 98.88 103 GLU A C 1
ATOM 840 O O . GLU A 1 103 ? 12.289 -15.961 1.619 1 98.88 103 GLU A O 1
ATOM 845 N N . LEU A 1 104 ? 13.023 -14.188 2.871 1 98.75 104 LEU A N 1
ATOM 846 C CA . LEU A 1 104 ? 14.391 -14.703 2.924 1 98.75 104 LEU A CA 1
ATOM 847 C C . LEU A 1 104 ? 14.516 -15.797 3.98 1 98.75 104 LEU A C 1
ATOM 849 O O . LEU A 1 104 ? 15.102 -16.859 3.721 1 98.75 104 LEU A O 1
ATOM 853 N N . LEU A 1 105 ? 13.922 -15.68 5.137 1 98.69 105 LEU A N 1
ATOM 854 C CA . LEU A 1 105 ? 14.273 -16.516 6.277 1 98.69 105 LEU A CA 1
ATOM 855 C C . LEU A 1 105 ? 13.172 -17.531 6.574 1 98.69 105 LEU A C 1
ATOM 857 O O . LEU A 1 105 ? 13.43 -18.594 7.137 1 98.69 105 LEU A O 1
ATOM 861 N N . VAL A 1 106 ? 11.992 -17.266 6.281 1 98.69 106 VAL A N 1
ATOM 862 C CA . VAL A 1 106 ? 10.867 -18.109 6.664 1 98.69 106 VAL A CA 1
ATOM 863 C C . VAL A 1 106 ? 10.352 -18.859 5.441 1 98.69 106 VAL A C 1
ATOM 865 O O . VAL A 1 106 ? 10.398 -20.094 5.395 1 98.69 106 VAL A O 1
ATOM 868 N N . PHE A 1 107 ? 10.023 -18.078 4.43 1 98.56 107 PHE A N 1
ATOM 869 C CA . PHE A 1 107 ? 9.367 -18.688 3.277 1 98.56 107 PHE A CA 1
ATOM 870 C C . PHE A 1 107 ? 10.391 -19.172 2.262 1 98.56 107 PHE A C 1
ATOM 872 O O . PHE A 1 107 ? 10.07 -19.969 1.371 1 98.56 107 PHE A O 1
ATOM 879 N N . LYS A 1 108 ? 11.602 -18.625 2.344 1 98.62 108 LYS A N 1
ATOM 880 C CA . LYS A 1 108 ? 12.766 -19.078 1.583 1 98.62 108 LYS A CA 1
ATOM 881 C C . LYS A 1 108 ? 12.531 -18.906 0.083 1 98.62 108 LYS A C 1
ATOM 883 O O . LYS A 1 108 ? 12.984 -19.75 -0.71 1 98.62 108 LYS A O 1
ATOM 888 N N . GLY A 1 109 ? 11.797 -17.844 -0.253 1 98.69 109 GLY A N 1
ATOM 889 C CA . GLY A 1 109 ? 11.555 -17.562 -1.659 1 98.69 109 GLY A CA 1
ATOM 890 C C . GLY A 1 109 ? 12.648 -16.719 -2.291 1 98.69 109 GLY A C 1
ATOM 891 O O . GLY A 1 109 ? 12.789 -16.703 -3.516 1 98.69 109 GLY A O 1
ATOM 892 N N . CYS A 1 110 ? 13.375 -16.062 -1.442 1 98.69 110 CYS A N 1
ATOM 893 C CA . CYS A 1 110 ? 14.414 -15.164 -1.924 1 98.69 110 CYS A CA 1
ATOM 894 C C . CYS A 1 110 ? 15.797 -15.695 -1.576 1 98.69 110 CYS A C 1
ATOM 896 O O . CYS A 1 110 ? 15.938 -16.531 -0.672 1 98.69 110 CYS A O 1
ATOM 898 N N . LYS A 1 111 ? 16.766 -15.32 -2.279 1 98.12 111 LYS A N 1
ATOM 899 C CA . LYS A 1 111 ? 18.172 -15.562 -1.97 1 98.12 111 LYS A CA 1
ATOM 900 C C . LYS A 1 111 ? 18.984 -14.273 -2.031 1 98.12 111 LYS A C 1
ATOM 902 O O . LYS A 1 111 ? 18.531 -13.273 -2.594 1 98.12 111 LYS A O 1
ATOM 907 N N . LEU A 1 112 ? 20.172 -14.305 -1.41 1 98.31 112 LEU A N 1
ATOM 908 C CA . LEU A 1 112 ? 21 -13.117 -1.387 1 98.31 112 LEU A CA 1
ATOM 909 C C . LEU A 1 112 ? 21.656 -12.891 -2.744 1 98.31 112 LEU A C 1
ATOM 911 O O . LEU A 1 112 ? 22.703 -13.492 -3.047 1 98.31 112 LEU A O 1
ATOM 915 N N . ASN A 1 113 ? 21.078 -12.078 -3.584 1 98.31 113 ASN A N 1
ATOM 916 C CA . ASN A 1 113 ? 21.562 -11.633 -4.887 1 98.31 113 ASN A CA 1
ATOM 917 C C . ASN A 1 113 ? 21.234 -10.164 -5.141 1 98.31 113 ASN A C 1
ATOM 919 O O . ASN A 1 113 ? 20.641 -9.508 -4.293 1 98.31 113 ASN A O 1
ATOM 923 N N . GLY A 1 114 ? 21.609 -9.562 -6.199 1 97.56 114 GLY A N 1
ATOM 924 C CA . GLY A 1 114 ? 21.453 -8.156 -6.516 1 97.56 114 GLY A CA 1
ATOM 925 C C . GLY A 1 114 ? 20 -7.695 -6.48 1 97.56 114 GLY A C 1
ATOM 926 O O . GLY A 1 114 ? 19.656 -6.785 -5.727 1 97.56 114 GLY A O 1
ATOM 927 N N . PRO A 1 115 ? 19.172 -8.336 -7.258 1 98.19 115 PRO A N 1
ATOM 928 C CA . PRO A 1 115 ? 17.766 -7.922 -7.332 1 98.19 115 PRO A CA 1
ATOM 929 C C . PRO A 1 115 ? 17.062 -7.953 -5.973 1 98.19 115 PRO A C 1
ATOM 931 O O . PRO A 1 115 ? 16.297 -7.043 -5.648 1 98.19 115 PRO A O 1
ATOM 934 N N . PHE A 1 116 ? 17.344 -8.906 -5.199 1 98.62 116 PHE A N 1
ATOM 935 C CA . PHE A 1 116 ? 16.766 -9.008 -3.867 1 98.62 116 PHE A CA 1
ATOM 936 C C . PHE A 1 116 ? 17.391 -7.992 -2.922 1 98.62 116 PHE A C 1
ATOM 938 O O . PHE A 1 116 ? 16.703 -7.375 -2.113 1 98.62 116 PHE A O 1
ATOM 945 N N . MET A 1 117 ? 18.656 -7.797 -2.988 1 98.5 117 MET A N 1
ATOM 946 C CA . MET A 1 117 ? 19.359 -6.945 -2.027 1 98.5 117 MET A CA 1
ATOM 947 C C . MET A 1 117 ? 18.953 -5.488 -2.203 1 98.5 117 MET A C 1
ATOM 949 O O . MET A 1 117 ? 18.984 -4.711 -1.247 1 98.5 117 MET A O 1
ATOM 953 N N . SER A 1 118 ? 18.578 -5.105 -3.371 1 97.94 118 SER A N 1
ATOM 954 C CA . SER A 1 118 ? 18.203 -3.717 -3.629 1 97.94 118 SER A CA 1
ATOM 955 C C . SER A 1 118 ? 17.016 -3.289 -2.777 1 97.94 118 SER A C 1
ATOM 957 O O . SER A 1 118 ? 17.125 -2.391 -1.942 1 97.94 118 SER A O 1
ATOM 959 N N . PRO A 1 119 ? 15.906 -3.988 -2.879 1 98.31 119 PRO A N 1
ATOM 960 C CA . PRO A 1 119 ? 14.773 -3.559 -2.053 1 98.31 119 PRO A CA 1
ATOM 961 C C . PRO A 1 119 ?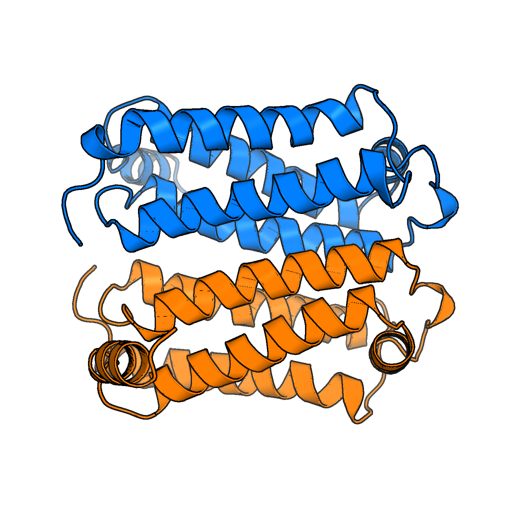 15.016 -3.783 -0.561 1 98.31 119 PRO A C 1
ATOM 963 O O . PRO A 1 119 ? 14.523 -3.016 0.27 1 98.31 119 PRO A O 1
ATOM 966 N N . LEU A 1 120 ? 15.781 -4.738 -0.2 1 98.62 120 LEU A N 1
ATOM 967 C CA . LEU A 1 120 ? 16.109 -4.953 1.206 1 98.62 120 LEU A CA 1
ATOM 968 C C . LEU A 1 120 ? 16.938 -3.795 1.756 1 98.62 120 LEU A C 1
ATOM 970 O O . LEU A 1 120 ? 16.672 -3.309 2.857 1 98.62 120 LEU A O 1
ATOM 974 N N . PHE A 1 121 ? 17.891 -3.381 1.05 1 98.56 121 PHE A N 1
ATOM 975 C CA . PHE A 1 121 ? 18.734 -2.252 1.423 1 98.56 121 PHE A CA 1
ATOM 976 C C . PHE A 1 121 ? 17.922 -0.978 1.556 1 98.56 121 PHE A C 1
ATOM 978 O O . PHE A 1 121 ? 18.078 -0.225 2.518 1 98.56 121 PHE A O 1
ATOM 985 N N . VAL A 1 122 ? 17.094 -0.763 0.599 1 98.69 122 VAL A N 1
ATOM 986 C CA . VAL A 1 122 ? 16.234 0.413 0.627 1 98.69 122 VAL A CA 1
ATOM 987 C C . VAL A 1 122 ? 15.383 0.396 1.895 1 98.69 122 VAL A C 1
ATOM 989 O O . VAL A 1 122 ? 15.273 1.409 2.59 1 98.69 122 VAL A O 1
ATOM 992 N N . ALA A 1 123 ? 14.82 -0.74 2.236 1 98.81 123 ALA A N 1
ATOM 993 C CA . ALA A 1 123 ? 13.938 -0.846 3.396 1 98.81 123 ALA A CA 1
ATOM 994 C C . ALA A 1 123 ? 14.703 -0.601 4.691 1 98.81 123 ALA A C 1
ATOM 996 O O . ALA A 1 123 ? 14.266 0.176 5.543 1 98.81 123 ALA A O 1
ATOM 997 N N . VAL A 1 124 ? 15.875 -1.189 4.797 1 98.75 124 VAL A N 1
ATOM 998 C CA . VAL A 1 124 ? 16.656 -1.108 6.023 1 98.75 124 VAL A CA 1
ATOM 999 C C . VAL A 1 124 ? 17.188 0.313 6.207 1 98.75 124 VAL A C 1
ATOM 1001 O O . VAL A 1 124 ? 17 0.92 7.262 1 98.75 124 VAL A O 1
ATOM 1004 N N . THR A 1 125 ? 17.797 0.867 5.184 1 98.75 125 THR A N 1
ATOM 1005 C CA . THR A 1 125 ? 18.391 2.193 5.277 1 98.75 125 THR A CA 1
ATOM 1006 C C . THR A 1 125 ? 17.328 3.256 5.523 1 98.75 125 THR A C 1
ATOM 1008 O O . THR A 1 125 ? 17.531 4.184 6.309 1 98.75 125 THR A O 1
ATOM 1011 N N . SER A 1 126 ? 16.188 3.168 4.848 1 98.88 126 SER A N 1
ATOM 1012 C CA . SER A 1 126 ? 15.117 4.141 5.023 1 98.88 126 SER A CA 1
ATOM 1013 C C . SER A 1 126 ? 14.555 4.094 6.441 1 98.88 126 SER A C 1
ATOM 1015 O O . SER A 1 126 ? 14.32 5.133 7.055 1 98.88 126 SER A O 1
ATOM 1017 N N . LEU A 1 127 ? 14.367 2.852 6.93 1 98.81 127 LEU A N 1
ATOM 1018 C CA . LEU A 1 127 ? 13.82 2.697 8.273 1 98.81 127 LEU A CA 1
ATOM 1019 C C . LEU A 1 127 ? 14.766 3.291 9.32 1 98.81 127 LEU A C 1
ATOM 1021 O O . LEU A 1 127 ? 14.328 4.035 10.203 1 98.81 127 LEU A O 1
ATOM 1025 N N . ILE A 1 128 ? 16 3 9.219 1 98.75 128 ILE A N 1
ATOM 1026 C CA . ILE A 1 128 ? 17 3.527 10.141 1 98.75 128 ILE A CA 1
ATOM 1027 C C . ILE A 1 128 ? 17.047 5.051 10.039 1 98.75 128 ILE A C 1
ATOM 1029 O O . ILE A 1 128 ? 17 5.746 11.055 1 98.75 128 ILE A O 1
ATOM 1033 N N . TRP A 1 129 ? 17.109 5.551 8.812 1 98.81 129 TRP A N 1
ATOM 1034 C CA . TRP A 1 129 ? 17.219 6.988 8.586 1 98.81 129 TRP A CA 1
ATOM 1035 C C . TRP A 1 129 ? 15.992 7.719 9.141 1 98.81 129 TRP A C 1
ATOM 1037 O O . TRP A 1 129 ? 16.141 8.703 9.875 1 98.81 129 TRP A O 1
ATOM 1047 N N . LEU A 1 130 ? 14.836 7.262 8.867 1 98.88 130 LEU A N 1
ATOM 1048 C CA . LEU A 1 130 ? 13.594 7.883 9.328 1 98.88 130 LEU A CA 1
ATOM 1049 C C . LEU A 1 130 ? 13.523 7.887 10.852 1 98.88 130 LEU A C 1
ATOM 1051 O O . LEU A 1 130 ? 13.062 8.859 11.453 1 98.88 130 LEU A O 1
ATOM 1055 N N . THR A 1 131 ? 13.938 6.852 11.469 1 98.5 131 THR A N 1
ATOM 1056 C CA . THR A 1 131 ? 13.852 6.754 12.922 1 98.5 131 THR A CA 1
ATOM 1057 C C . THR A 1 131 ? 14.883 7.664 13.586 1 98.5 131 THR A C 1
ATOM 1059 O O . THR A 1 131 ? 14.633 8.211 14.664 1 98.5 131 THR A O 1
ATOM 1062 N N . GLN A 1 132 ? 15.938 7.93 12.945 1 98.5 132 GLN A N 1
ATOM 1063 C CA . GLN A 1 132 ? 17.031 8.688 13.539 1 98.5 132 GLN A CA 1
ATOM 1064 C C . GLN A 1 132 ? 16.781 10.188 13.461 1 98.5 132 GLN A C 1
ATOM 1066 O O . GLN A 1 132 ? 17.219 10.945 14.328 1 98.5 132 GLN A O 1
ATOM 1071 N N . VAL A 1 133 ? 16.031 10.633 12.469 1 98.44 133 VAL A N 1
ATOM 1072 C CA . VAL A 1 133 ? 15.977 12.078 12.25 1 98.44 133 VAL A CA 1
ATOM 1073 C C . VAL A 1 133 ? 14.547 12.578 12.422 1 98.44 133 VAL A C 1
ATOM 1075 O O . VAL A 1 133 ? 14.188 13.641 11.906 1 98.44 133 VAL A O 1
ATOM 1078 N N . LYS A 1 134 ? 13.734 11.82 13.039 1 98.25 134 LYS A N 1
ATOM 1079 C CA . LYS A 1 134 ? 12.328 12.156 13.227 1 98.25 134 LYS A CA 1
ATOM 1080 C C . LYS A 1 134 ? 12.188 13.555 13.844 1 98.25 134 LYS A C 1
ATOM 1082 O O . LYS A 1 134 ? 11.398 14.367 13.359 1 98.25 134 LYS A O 1
ATOM 1087 N N . ASP A 1 135 ? 12.969 13.906 14.82 1 97.81 135 ASP A N 1
ATOM 1088 C CA . ASP A 1 135 ? 12.852 15.156 15.57 1 97.81 135 ASP A CA 1
ATOM 1089 C C . ASP A 1 135 ? 13.242 16.359 14.703 1 97.81 135 ASP A C 1
ATOM 1091 O O . ASP A 1 135 ? 12.867 17.484 15.008 1 97.81 135 ASP A O 1
ATOM 1095 N N . GLN A 1 136 ? 13.93 16.078 13.68 1 97.88 136 GLN A N 1
ATOM 1096 C CA . GLN A 1 136 ? 14.352 17.141 12.781 1 97.88 136 GLN A CA 1
ATOM 1097 C C . GLN A 1 136 ? 13.211 17.578 11.867 1 97.88 136 GLN A C 1
ATOM 1099 O O . GLN A 1 136 ? 13.188 18.703 11.383 1 97.88 136 GLN A O 1
ATOM 1104 N N . TYR A 1 137 ? 12.242 16.719 11.688 1 97.94 137 TYR A N 1
ATOM 1105 C CA . TYR A 1 137 ? 11.25 17 10.656 1 97.94 137 TYR A CA 1
ATOM 1106 C C . TYR A 1 137 ? 9.867 17.188 11.266 1 97.94 137 TYR A C 1
ATOM 1108 O O . TYR A 1 137 ? 9.102 18.047 10.82 1 97.94 137 TYR A O 1
ATOM 1116 N N . VAL A 1 138 ? 9.547 16.453 12.266 1 98.31 138 VAL A N 1
ATOM 1117 C CA . VAL A 1 138 ? 8.195 16.453 12.805 1 98.31 138 VAL A CA 1
ATOM 1118 C C . VAL A 1 138 ? 7.984 17.703 13.664 1 98.31 138 VAL A C 1
ATOM 1120 O O . VAL A 1 138 ? 8.758 17.969 14.586 1 98.31 138 VAL A O 1
ATOM 1123 N N . LYS A 1 139 ? 6.895 18.422 13.367 1 97.38 139 LYS A N 1
ATOM 1124 C CA . LYS A 1 139 ? 6.582 19.672 14.07 1 97.38 139 LYS A CA 1
ATOM 1125 C C . LYS A 1 139 ? 5.164 19.641 14.625 1 97.38 139 LYS A C 1
ATOM 1127 O O . LYS A 1 139 ? 4.855 20.344 15.586 1 97.38 139 LYS A O 1
ATOM 1132 N N . PHE A 1 140 ? 4.277 18.812 13.984 1 94.69 140 PHE A N 1
ATOM 1133 C CA . PHE A 1 140 ? 2.873 18.75 14.375 1 94.69 140 PHE A CA 1
ATOM 1134 C C . PHE A 1 140 ? 2.473 17.312 14.719 1 94.69 140 PHE A C 1
ATOM 1136 O O . PHE A 1 140 ? 2.973 16.359 14.117 1 94.69 140 PHE A O 1
ATOM 1143 N N . ASP A 1 141 ? 1.562 17.266 15.539 1 88.94 141 ASP A N 1
ATOM 1144 C CA . ASP A 1 141 ? 1.034 15.953 15.891 1 88.94 141 ASP A CA 1
ATOM 1145 C C . ASP A 1 141 ? -0.026 15.5 14.891 1 88.94 141 ASP A C 1
ATOM 1147 O O . ASP A 1 141 ? -0.796 16.312 14.383 1 88.94 141 ASP A O 1
ATOM 1151 N N . MET B 1 1 ? -4.117 -4.102 25.609 1 49.84 1 MET B N 1
ATOM 1152 C CA . MET B 1 1 ? -4.586 -2.738 25.391 1 49.84 1 MET B CA 1
ATOM 1153 C C . MET B 1 1 ? -5.93 -2.506 26.062 1 49.84 1 MET B C 1
ATOM 1155 O O . MET B 1 1 ? -6.871 -3.281 25.875 1 49.84 1 MET B O 1
ATOM 1159 N N . ASP B 1 2 ? -5.887 -1.731 27.062 1 66.94 2 ASP B N 1
ATOM 1160 C CA . ASP B 1 2 ? -6.988 -1.382 27.953 1 66.94 2 ASP B CA 1
ATOM 1161 C C . ASP B 1 2 ? -8.141 -0.751 27.188 1 66.94 2 ASP B C 1
ATOM 1163 O O . ASP B 1 2 ? -7.922 -0.064 26.188 1 66.94 2 ASP B O 1
ATOM 1167 N N . LEU B 1 3 ? -9.344 -1.301 27.172 1 74.94 3 LEU B N 1
ATOM 1168 C CA . LEU B 1 3 ? -10.594 -0.814 26.594 1 74.94 3 LEU B CA 1
ATOM 1169 C C . LEU B 1 3 ? -10.703 0.701 26.734 1 74.94 3 LEU B C 1
ATOM 1171 O O . LEU B 1 3 ? -11.219 1.375 25.844 1 74.94 3 LEU B O 1
ATOM 1175 N N . GLY B 1 4 ? -10.234 1.2 27.797 1 69.88 4 GLY B N 1
ATOM 1176 C CA . GLY B 1 4 ? -10.234 2.637 28.031 1 69.88 4 GLY B CA 1
ATOM 1177 C C . GLY B 1 4 ? -9.414 3.402 27.016 1 69.88 4 GLY B C 1
ATOM 1178 O O . GLY B 1 4 ? -9.852 4.441 26.516 1 69.88 4 GLY B O 1
ATOM 1179 N N . LYS B 1 5 ? -8.258 2.852 26.578 1 75.12 5 LYS B N 1
ATOM 1180 C CA . LYS B 1 5 ? -7.387 3.502 25.609 1 75.12 5 LYS B CA 1
ATOM 1181 C C . LYS B 1 5 ? -8.016 3.48 24.219 1 75.12 5 LYS B C 1
ATOM 1183 O O . LYS B 1 5 ? -7.922 4.461 23.469 1 75.12 5 LYS B O 1
ATOM 1188 N N . LEU B 1 6 ? -8.664 2.406 23.938 1 79.88 6 LEU B N 1
ATOM 1189 C CA . LEU B 1 6 ? -9.344 2.287 22.656 1 79.88 6 LEU B CA 1
ATOM 1190 C C . LEU B 1 6 ? -10.477 3.299 22.547 1 79.88 6 LEU B C 1
ATOM 1192 O O . LEU B 1 6 ? -10.656 3.928 21.5 1 79.88 6 LEU B O 1
ATOM 1196 N N . THR B 1 7 ? -11.211 3.344 23.609 1 80.69 7 THR B N 1
ATOM 1197 C CA . THR B 1 7 ? -12.312 4.305 23.641 1 80.69 7 THR B CA 1
ATOM 1198 C C . THR B 1 7 ? -11.789 5.727 23.484 1 80.69 7 THR B C 1
ATOM 1200 O O . THR B 1 7 ? -12.406 6.551 22.797 1 80.69 7 THR B O 1
ATOM 1203 N N . GLU B 1 8 ? -10.75 6.02 24.125 1 83.5 8 GLU B N 1
ATOM 1204 C CA . GLU B 1 8 ? -10.141 7.34 24.016 1 83.5 8 GLU B CA 1
ATOM 1205 C C . GLU B 1 8 ? -9.695 7.625 22.578 1 83.5 8 GLU B C 1
ATOM 1207 O O . GLU B 1 8 ? -9.883 8.734 22.078 1 83.5 8 GLU B O 1
ATOM 1212 N N . ILE B 1 9 ? -9.141 6.602 22.016 1 82.19 9 ILE B N 1
ATOM 1213 C CA . ILE B 1 9 ? -8.672 6.77 20.641 1 82.19 9 ILE B CA 1
ATOM 1214 C C . ILE B 1 9 ? -9.867 7.008 19.719 1 82.19 9 ILE B C 1
ATOM 1216 O O . ILE B 1 9 ? -9.844 7.922 18.891 1 82.19 9 ILE B O 1
ATOM 1220 N N . PHE B 1 10 ? -10.914 6.262 19.922 1 84.5 10 PHE B N 1
ATOM 1221 C CA . PHE B 1 10 ? -12.094 6.367 19.062 1 84.5 10 PHE B CA 1
ATOM 1222 C C . PHE B 1 10 ? -12.789 7.707 19.266 1 84.5 10 PHE B C 1
ATOM 1224 O O . PHE B 1 10 ? -13.461 8.203 18.359 1 84.5 10 PHE B O 1
ATOM 1231 N N . SER B 1 11 ? -12.578 8.289 20.406 1 86.31 11 SER B N 1
ATOM 1232 C CA . SER B 1 11 ? -13.188 9.578 20.688 1 86.31 11 SER B CA 1
ATOM 1233 C C . SER B 1 11 ? -12.539 10.695 19.875 1 86.31 11 SER B C 1
ATOM 1235 O O . SER B 1 11 ? -13.094 11.789 19.75 1 86.31 11 SER B O 1
ATOM 1237 N N . THR B 1 12 ? -11.398 10.367 19.328 1 89.38 12 THR B N 1
ATOM 1238 C CA . THR B 1 12 ? -10.703 11.383 18.547 1 89.38 12 THR B CA 1
ATOM 1239 C C . THR B 1 12 ? -11.102 11.312 17.078 1 89.38 12 THR B C 1
ATOM 1241 O O . THR B 1 12 ? -10.711 12.164 16.281 1 89.38 12 THR B O 1
ATOM 1244 N N . LEU B 1 13 ? -11.938 10.398 16.797 1 94.06 13 LEU B N 1
ATOM 1245 C CA . LEU B 1 13 ? -12.414 10.25 15.43 1 94.06 13 LEU B CA 1
ATOM 1246 C C . LEU B 1 13 ? -13.281 11.438 15.023 1 94.06 13 LEU B C 1
ATOM 1248 O O . LEU B 1 13 ? -14.148 11.867 15.789 1 94.06 13 LEU B O 1
ATOM 1252 N N . PRO B 1 14 ? -12.992 11.953 13.852 1 94.56 14 PRO B N 1
ATOM 1253 C CA . PRO B 1 14 ? -13.875 13.016 13.375 1 94.56 14 PRO B CA 1
ATOM 1254 C C . PRO B 1 14 ? -15.344 12.594 13.32 1 94.56 14 PRO B C 1
ATOM 1256 O O . PRO B 1 14 ? -15.641 11.398 13.203 1 94.56 14 PRO B O 1
ATOM 1259 N N . GLU B 1 15 ? -16.219 13.594 13.359 1 94.06 15 GLU B N 1
ATOM 1260 C CA . GLU B 1 15 ? -17.656 13.32 13.297 1 94.06 15 GLU B CA 1
ATOM 1261 C C . GLU B 1 15 ? -18.047 12.75 11.93 1 94.06 15 GLU B C 1
ATOM 1263 O O . GLU B 1 15 ? -17.391 13.039 10.922 1 94.06 15 GLU B O 1
ATOM 1268 N N . GLY B 1 16 ? -19.125 11.922 11.984 1 95.19 16 GLY B N 1
ATOM 1269 C CA . GLY B 1 16 ? -19.656 11.359 10.75 1 95.19 16 GLY B CA 1
ATOM 1270 C C . GLY B 1 16 ? -19.344 9.883 10.586 1 95.19 16 GLY B C 1
ATOM 1271 O O . GLY B 1 16 ? -18.609 9.305 11.391 1 95.19 16 GLY B O 1
ATOM 1272 N N . TYR B 1 17 ? -19.812 9.328 9.492 1 97.62 17 TYR B N 1
ATOM 1273 C CA . TYR B 1 17 ? -19.719 7.883 9.32 1 97.62 17 TYR B CA 1
ATOM 1274 C C . TYR B 1 17 ? -18.516 7.52 8.445 1 97.62 17 TYR B C 1
ATOM 1276 O O . TYR B 1 17 ? -18.078 6.367 8.43 1 97.62 17 TYR B O 1
ATOM 1284 N N . LEU B 1 18 ? -18.016 8.492 7.785 1 98.31 18 LEU B N 1
ATOM 1285 C CA . LEU B 1 18 ? -16.922 8.203 6.863 1 98.31 18 LEU B CA 1
ATOM 1286 C C . LEU B 1 18 ? -15.695 7.684 7.621 1 98.31 18 LEU B C 1
ATOM 1288 O O . LEU B 1 18 ? -15.109 6.668 7.234 1 98.31 18 LEU B O 1
ATOM 1292 N N . PRO B 1 19 ? -15.273 8.305 8.75 1 98.44 19 PRO B N 1
ATOM 1293 C CA . PRO B 1 19 ? -14.125 7.766 9.484 1 98.44 19 PRO B CA 1
ATOM 1294 C C . PRO B 1 19 ? -14.359 6.348 9.992 1 98.44 19 PRO B C 1
ATOM 1296 O O . PRO B 1 19 ? -13.445 5.52 9.977 1 98.44 19 PRO B O 1
ATOM 1299 N N . LYS B 1 20 ? -15.555 6.078 10.359 1 98.12 20 LYS B N 1
ATOM 1300 C CA . LYS B 1 20 ? -15.883 4.73 10.812 1 98.12 20 LYS B CA 1
ATOM 1301 C C . LYS B 1 20 ? -15.82 3.734 9.656 1 98.12 20 LYS B C 1
ATOM 1303 O O . LYS B 1 20 ? -15.406 2.59 9.836 1 98.12 20 LYS B O 1
ATOM 1308 N N . TRP B 1 21 ? -16.297 4.16 8.516 1 98.75 21 TRP B N 1
ATOM 1309 C CA . TRP B 1 21 ? -16.219 3.33 7.312 1 98.75 21 TRP B CA 1
ATOM 1310 C C . TRP B 1 21 ? -14.773 3.016 6.953 1 98.75 21 TRP B C 1
ATOM 1312 O O . TRP B 1 21 ? -14.445 1.88 6.602 1 98.75 21 TRP B O 1
ATOM 1322 N N . LEU B 1 22 ? -13.914 4.004 7.055 1 98.81 22 LEU B N 1
ATOM 1323 C CA . LEU B 1 22 ? -12.5 3.799 6.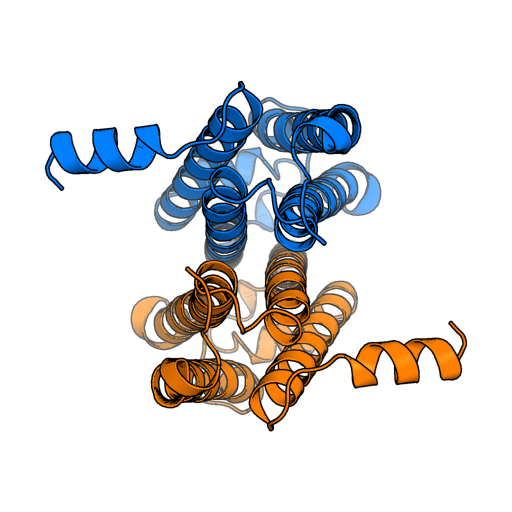766 1 98.81 22 LEU B CA 1
ATOM 1324 C C . LEU B 1 22 ? -11.883 2.791 7.73 1 98.81 22 LEU B C 1
ATOM 1326 O O . LEU B 1 22 ? -11.094 1.938 7.324 1 98.81 22 LEU B O 1
ATOM 1330 N N . LEU B 1 23 ? -12.258 2.879 8.977 1 98.69 23 LEU B N 1
ATOM 1331 C CA . LEU B 1 23 ? -11.758 1.911 9.945 1 98.69 23 LEU B CA 1
ATOM 1332 C C . LEU B 1 23 ? -12.297 0.516 9.648 1 98.69 23 LEU B C 1
ATOM 1334 O O . LEU B 1 23 ? -11.578 -0.476 9.797 1 98.69 23 LEU B O 1
ATOM 1338 N N . PHE B 1 24 ? -13.562 0.452 9.25 1 98.81 24 PHE B N 1
ATOM 1339 C CA . PHE B 1 24 ? -14.172 -0.822 8.891 1 98.81 24 PHE B CA 1
ATOM 1340 C C . PHE B 1 24 ? -13.43 -1.462 7.723 1 98.81 24 PHE B C 1
ATOM 1342 O O . PHE B 1 24 ? -13.07 -2.641 7.773 1 98.81 24 PHE B O 1
ATOM 1349 N N . THR B 1 25 ? -13.211 -0.699 6.664 1 98.75 25 THR B N 1
ATOM 1350 C CA . THR B 1 25 ? -12.531 -1.248 5.496 1 98.75 25 THR B CA 1
ATOM 1351 C C . THR B 1 25 ? -11.078 -1.589 5.816 1 98.75 25 THR B C 1
ATOM 1353 O O . THR B 1 25 ? -10.492 -2.477 5.195 1 98.75 25 THR B O 1
ATOM 1356 N N . SER B 1 26 ? -10.445 -0.844 6.777 1 98.81 26 SER B N 1
ATOM 1357 C CA . SER B 1 26 ? -9.125 -1.229 7.25 1 98.81 26 SER B CA 1
ATOM 1358 C C . SER B 1 26 ? -9.148 -2.596 7.922 1 98.81 26 SER B C 1
ATOM 1360 O O . SER B 1 26 ? -8.242 -3.408 7.73 1 98.81 26 SER B O 1
ATOM 1362 N N . ALA B 1 27 ? -10.18 -2.818 8.68 1 98.69 27 ALA B N 1
ATOM 1363 C CA . ALA B 1 27 ? -10.328 -4.121 9.336 1 98.69 27 ALA B CA 1
ATOM 1364 C C . ALA B 1 27 ? -10.484 -5.234 8.305 1 98.69 27 ALA B C 1
ATOM 1366 O O . ALA B 1 27 ? -9.945 -6.328 8.477 1 98.69 27 ALA B O 1
ATOM 1367 N N . LEU B 1 28 ? -11.227 -4.98 7.223 1 98.5 28 LEU B N 1
ATOM 1368 C CA . LEU B 1 28 ? -11.352 -5.949 6.137 1 98.5 28 LEU B CA 1
ATOM 1369 C C . LEU B 1 28 ? -9.992 -6.234 5.512 1 98.5 28 LEU B C 1
ATOM 1371 O O . LEU B 1 28 ? -9.695 -7.375 5.141 1 98.5 28 LEU B O 1
ATOM 1375 N N . GLY B 1 29 ? -9.211 -5.18 5.355 1 98.75 29 GLY B N 1
ATOM 1376 C CA . GLY B 1 29 ? -7.867 -5.348 4.816 1 98.75 29 GLY B CA 1
ATOM 1377 C C . GLY B 1 29 ? -6.965 -6.176 5.715 1 98.75 29 GLY B C 1
ATOM 1378 O O . GLY B 1 29 ? -6.227 -7.039 5.234 1 98.75 29 GLY B O 1
ATOM 1379 N N . ILE B 1 30 ? -6.992 -5.879 6.988 1 98.69 30 ILE B N 1
ATOM 1380 C CA . ILE B 1 30 ? -6.195 -6.633 7.949 1 98.69 30 ILE B CA 1
ATOM 1381 C C . ILE B 1 30 ? -6.648 -8.094 7.961 1 98.69 30 ILE B C 1
ATOM 1383 O O . ILE B 1 30 ? -5.82 -9 8.008 1 98.69 30 ILE B O 1
ATOM 1387 N N . PHE B 1 31 ? -7.949 -8.305 7.922 1 98.44 31 PHE B N 1
ATOM 1388 C CA . PHE B 1 31 ? -8.484 -9.656 7.797 1 98.44 31 PHE B CA 1
ATOM 1389 C C . PHE B 1 31 ? -7.922 -10.352 6.562 1 98.44 31 PHE B C 1
ATOM 1391 O O . PHE B 1 31 ? -7.484 -11.5 6.637 1 98.44 31 PHE B O 1
ATOM 1398 N N . ASN B 1 32 ? -7.949 -9.688 5.391 1 98.38 32 ASN B N 1
ATOM 1399 C CA . ASN B 1 32 ? -7.395 -10.242 4.16 1 98.38 32 ASN B CA 1
ATOM 1400 C C . ASN B 1 32 ? -5.914 -10.586 4.32 1 98.38 32 ASN B C 1
ATOM 1402 O O . ASN B 1 32 ? -5.461 -11.625 3.834 1 98.38 32 ASN B O 1
ATOM 1406 N N . SER B 1 33 ? -5.199 -9.711 4.992 1 98.75 33 SER B N 1
ATOM 1407 C CA . SER B 1 33 ? -3.777 -9.953 5.219 1 98.75 33 SER B CA 1
ATOM 1408 C C . SER B 1 33 ? -3.559 -11.227 6.023 1 98.75 33 SER B C 1
ATOM 1410 O O . SER B 1 33 ? -2.777 -12.094 5.621 1 98.75 33 SER B O 1
ATOM 1412 N N . VAL B 1 34 ? -4.246 -11.383 7.082 1 98.44 34 VAL B N 1
ATOM 1413 C CA . VAL B 1 34 ? -4.109 -12.547 7.945 1 98.44 34 VAL B CA 1
ATOM 1414 C C . VAL B 1 34 ? -4.539 -13.805 7.191 1 98.44 34 VAL B C 1
ATOM 1416 O O . VAL B 1 34 ? -3.84 -14.82 7.215 1 98.44 34 VAL B O 1
ATOM 1419 N N . GLN B 1 35 ? -5.688 -13.711 6.555 1 97.75 35 GLN B N 1
ATOM 1420 C CA . GLN B 1 35 ? -6.23 -14.844 5.816 1 97.75 35 GLN B CA 1
ATOM 1421 C C . GLN B 1 35 ? -5.25 -15.328 4.754 1 97.75 35 GLN B C 1
ATOM 1423 O O . GLN B 1 35 ? -5.117 -16.531 4.523 1 97.75 35 GLN B O 1
ATOM 1428 N N . ASN B 1 36 ? -4.492 -14.477 4.066 1 98.5 36 ASN B N 1
ATOM 1429 C CA . ASN B 1 36 ? -3.582 -14.836 2.986 1 98.5 36 ASN B CA 1
ATOM 1430 C C . ASN B 1 36 ? -2.332 -15.531 3.514 1 98.5 36 ASN B C 1
ATOM 1432 O O . ASN B 1 36 ? -1.619 -16.188 2.758 1 98.5 36 ASN B O 1
ATOM 1436 N N . PHE B 1 37 ? -2.033 -15.422 4.816 1 97.5 37 PHE B N 1
ATOM 1437 C CA . PHE B 1 37 ? -0.928 -16.156 5.418 1 97.5 37 PHE B CA 1
ATOM 1438 C C . PHE B 1 37 ? -1.381 -17.547 5.867 1 97.5 37 PHE B C 1
ATOM 1440 O O . PHE B 1 37 ? -0.556 -18.438 6.074 1 97.5 37 PHE B O 1
ATOM 1447 N N . CYS B 1 38 ? -2.715 -17.766 5.949 1 96.69 38 CYS B N 1
ATOM 1448 C CA . CYS B 1 38 ? -3.219 -19 6.562 1 96.69 38 CYS B CA 1
ATOM 1449 C C . CYS B 1 38 ? -3.816 -19.922 5.512 1 96.69 38 CYS B C 1
ATOM 1451 O O . CYS B 1 38 ? -3.779 -21.141 5.668 1 96.69 38 CYS B O 1
ATOM 1453 N N . THR B 1 39 ? -4.406 -19.328 4.496 1 95.94 39 THR B N 1
ATOM 1454 C CA . THR B 1 39 ? -5.098 -20.141 3.496 1 95.94 39 THR B CA 1
ATOM 1455 C C . THR B 1 39 ? -5.148 -19.406 2.154 1 95.94 39 THR B C 1
ATOM 1457 O O . THR B 1 39 ? -5.02 -18.188 2.1 1 95.94 39 THR B O 1
ATOM 1460 N N . ASP B 1 40 ? -5.203 -20.156 1.134 1 97 40 ASP B N 1
ATOM 1461 C CA . ASP B 1 40 ? -5.387 -19.547 -0.181 1 97 40 ASP B CA 1
ATOM 1462 C C . ASP B 1 40 ? -6.812 -19.766 -0.689 1 97 40 ASP B C 1
ATOM 1464 O O . ASP B 1 40 ? -7.137 -19.391 -1.814 1 97 40 ASP B O 1
ATOM 1468 N N . SER B 1 41 ? -7.645 -20.422 0.103 1 97.25 41 SER B N 1
ATOM 1469 C CA . SER B 1 41 ? -8.977 -20.812 -0.332 1 97.25 41 SER B CA 1
ATOM 1470 C C . SER B 1 41 ? -9.805 -19.609 -0.754 1 97.25 41 SER B C 1
ATOM 1472 O O . SER B 1 41 ? -10.383 -19.594 -1.847 1 97.25 41 SER B O 1
ATOM 1474 N N . LEU B 1 42 ? -9.898 -18.609 0.07 1 97.12 42 LEU B N 1
ATOM 1475 C CA . LEU B 1 42 ? -10.688 -17.422 -0.25 1 97.12 42 LEU B CA 1
ATOM 1476 C C . LEU B 1 42 ? -10.078 -16.672 -1.424 1 97.12 42 LEU B C 1
ATOM 1478 O O . LEU B 1 42 ? -10.797 -16.203 -2.311 1 97.12 42 LEU B O 1
ATOM 1482 N N . THR B 1 43 ? -8.773 -16.531 -1.438 1 98.5 43 THR B N 1
ATOM 1483 C CA . THR B 1 43 ? -8.086 -15.812 -2.508 1 98.5 43 THR B CA 1
ATOM 1484 C C . THR B 1 43 ? -8.297 -16.516 -3.848 1 98.5 43 THR B C 1
ATOM 1486 O O . THR B 1 43 ? -8.484 -15.852 -4.875 1 98.5 43 THR B O 1
ATOM 1489 N N . LYS B 1 44 ? -8.305 -17.828 -3.861 1 98.75 44 LYS B N 1
ATOM 1490 C CA . LYS B 1 44 ? -8.578 -18.578 -5.082 1 98.75 44 LYS B CA 1
ATOM 1491 C C . LYS B 1 44 ? -10 -18.328 -5.578 1 98.75 44 LYS B C 1
ATOM 1493 O O . LYS B 1 44 ? -10.25 -18.344 -6.785 1 98.75 44 LYS B O 1
ATOM 1498 N N . ARG B 1 45 ? -10.867 -18.016 -4.664 1 98.62 45 ARG B N 1
ATOM 1499 C CA . ARG B 1 45 ? -12.242 -17.703 -5.051 1 98.62 45 ARG B CA 1
ATOM 1500 C C . ARG B 1 45 ? -12.352 -16.281 -5.59 1 98.62 45 ARG B C 1
ATOM 1502 O O . ARG B 1 45 ? -13.188 -16 -6.449 1 98.62 45 ARG B O 1
ATOM 1509 N N . VAL B 1 46 ? -11.492 -15.359 -5.113 1 98.81 46 VAL B N 1
ATOM 1510 C CA . VAL B 1 46 ? -11.438 -14.008 -5.652 1 98.81 46 VAL B CA 1
ATOM 1511 C C . VAL B 1 46 ? -10.945 -14.047 -7.094 1 98.81 46 VAL B C 1
ATOM 1513 O O . VAL B 1 46 ? -11.508 -13.383 -7.969 1 98.81 46 VAL B O 1
ATOM 1516 N N . TYR B 1 47 ? -9.938 -14.82 -7.301 1 98.81 47 TYR B N 1
ATOM 1517 C CA . TYR B 1 47 ? -9.352 -14.953 -8.633 1 98.81 47 TYR B CA 1
ATOM 1518 C C . TYR B 1 47 ? -9.75 -16.281 -9.266 1 98.81 47 TYR B C 1
ATOM 1520 O O . TYR B 1 47 ? -8.891 -17.031 -9.742 1 98.81 47 TYR B O 1
ATOM 1528 N N . ALA B 1 48 ? -10.977 -16.516 -9.312 1 98.75 48 ALA B N 1
ATOM 1529 C CA . ALA B 1 48 ? -11.57 -17.828 -9.555 1 98.75 48 ALA B CA 1
ATOM 1530 C C . ALA B 1 48 ? -11.391 -18.25 -11.008 1 98.75 48 ALA B C 1
ATOM 1532 O O . ALA B 1 48 ? -11.453 -19.438 -11.32 1 98.75 48 ALA B O 1
ATOM 1533 N N . ASN B 1 49 ? -11.172 -17.375 -11.953 1 98.81 49 ASN B N 1
ATOM 1534 C CA . ASN B 1 49 ? -11.008 -17.734 -13.352 1 98.81 49 ASN B CA 1
ATOM 1535 C C . ASN B 1 49 ? -9.602 -18.266 -13.625 1 98.81 49 ASN B C 1
ATOM 1537 O O . ASN B 1 49 ? -9.375 -18.922 -14.641 1 98.81 49 ASN B O 1
ATOM 1541 N N . LYS B 1 50 ? -8.641 -17.953 -12.781 1 98.69 50 LYS B N 1
ATOM 1542 C CA . LYS B 1 50 ? -7.273 -18.453 -12.891 1 98.69 50 LYS B CA 1
ATOM 1543 C C . LYS B 1 50 ? -6.707 -18.812 -11.523 1 98.69 50 LYS B C 1
ATOM 1545 O O . LYS B 1 50 ? -5.652 -18.312 -11.133 1 98.69 50 LYS B O 1
ATOM 1550 N N . PRO B 1 51 ? -7.414 -19.641 -10.805 1 98.5 51 PRO B N 1
ATOM 1551 C CA . PRO B 1 51 ? -6.988 -19.984 -9.445 1 98.5 51 PRO B CA 1
ATOM 1552 C C . PRO B 1 51 ? -5.578 -20.562 -9.398 1 98.5 51 PRO B C 1
ATOM 1554 O O . PRO B 1 51 ? -4.918 -20.5 -8.359 1 98.5 51 PRO B O 1
ATOM 1557 N N . HIS B 1 52 ? -5.035 -21.078 -10.531 1 98.31 52 HIS B N 1
ATOM 1558 C CA . HIS B 1 52 ? -3.693 -21.656 -10.594 1 98.31 52 HIS B CA 1
ATOM 1559 C C . HIS B 1 52 ? -2.633 -20.562 -10.469 1 98.31 52 HIS B C 1
ATOM 1561 O O . HIS B 1 52 ? -1.466 -20.859 -10.195 1 98.31 52 HIS B O 1
ATOM 1567 N N . GLU B 1 53 ? -2.992 -19.344 -10.719 1 98.69 53 GLU B N 1
ATOM 1568 C CA . GLU B 1 53 ? -2.049 -18.234 -10.586 1 98.69 53 GLU B CA 1
ATOM 1569 C C . GLU B 1 53 ? -1.916 -17.797 -9.133 1 98.69 53 GLU B C 1
ATOM 1571 O O . GLU B 1 53 ? -1.04 -17 -8.797 1 98.69 53 GLU B O 1
ATOM 1576 N N . VAL B 1 54 ? -2.828 -18.281 -8.266 1 98.81 54 VAL B N 1
ATOM 1577 C CA . VAL B 1 54 ? -2.723 -18 -6.836 1 98.81 54 VAL B CA 1
ATOM 1578 C C . VAL B 1 54 ? -1.703 -18.938 -6.203 1 98.81 54 VAL B C 1
ATOM 1580 O O . VAL B 1 54 ? -1.941 -20.156 -6.102 1 98.81 54 VAL B O 1
ATOM 1583 N N . THR B 1 55 ? -0.58 -18.406 -5.887 1 98.75 55 THR B N 1
ATOM 1584 C CA . THR B 1 55 ? 0.511 -19.125 -5.238 1 98.75 55 THR B CA 1
ATOM 1585 C C . THR B 1 55 ? 0.729 -18.609 -3.818 1 98.75 55 THR B C 1
ATOM 1587 O O . THR B 1 55 ? 0.174 -17.578 -3.438 1 98.75 55 THR B O 1
ATOM 1590 N N . PRO B 1 56 ? 1.496 -19.281 -3.037 1 98.56 56 PRO B N 1
ATOM 1591 C CA . PRO B 1 56 ? 1.811 -18.734 -1.716 1 98.56 56 PRO B CA 1
ATOM 1592 C C . PRO B 1 56 ? 2.43 -17.344 -1.787 1 98.56 56 PRO B C 1
ATOM 1594 O O . PRO B 1 56 ? 2.123 -16.469 -0.959 1 98.56 56 PRO B O 1
ATOM 1597 N N . LEU B 1 57 ? 3.242 -17.062 -2.816 1 98.81 57 LEU B N 1
ATOM 1598 C CA . LEU B 1 57 ? 3.83 -15.742 -2.986 1 98.81 57 LEU B CA 1
ATOM 1599 C C . LEU B 1 57 ? 2.752 -14.703 -3.273 1 98.81 57 LEU B C 1
ATOM 1601 O O . LEU B 1 57 ? 2.771 -13.609 -2.705 1 98.81 57 LEU B O 1
ATOM 1605 N N . SER B 1 58 ? 1.848 -15.055 -4.219 1 98.75 58 SER B N 1
ATOM 1606 C CA . SER B 1 58 ? 0.795 -14.086 -4.512 1 98.75 58 SER B CA 1
ATOM 1607 C C . SER B 1 58 ? -0.028 -13.773 -3.266 1 98.75 58 SER B C 1
ATOM 1609 O O . SER B 1 58 ? -0.452 -12.633 -3.068 1 98.75 58 SER B O 1
ATOM 1611 N N . GLY B 1 59 ? -0.248 -14.805 -2.422 1 98.81 59 GLY B N 1
ATOM 1612 C CA . GLY B 1 59 ? -0.919 -14.57 -1.153 1 98.81 59 GLY B CA 1
ATOM 1613 C C . GLY B 1 59 ? -0.169 -13.602 -0.254 1 98.81 59 GLY B C 1
ATOM 1614 O O . GLY B 1 59 ? -0.766 -12.695 0.324 1 98.81 59 GLY B O 1
ATOM 1615 N N . ARG B 1 60 ? 1.112 -13.766 -0.153 1 98.88 60 ARG B N 1
ATOM 1616 C CA . ARG B 1 60 ? 1.921 -12.906 0.706 1 98.88 60 ARG B CA 1
ATOM 1617 C C . ARG B 1 60 ? 2.006 -11.492 0.141 1 98.88 60 ARG B C 1
ATOM 1619 O O . ARG B 1 60 ? 2.043 -10.516 0.896 1 98.88 60 ARG B O 1
ATOM 1626 N N . LEU B 1 61 ? 2.047 -11.367 -1.161 1 98.88 61 LEU B N 1
ATOM 1627 C CA . LEU B 1 61 ? 2.043 -10.047 -1.783 1 98.88 61 LEU B CA 1
ATOM 1628 C C . LEU B 1 61 ? 0.689 -9.367 -1.604 1 98.88 61 LEU B C 1
ATOM 1630 O O . LEU B 1 61 ? 0.624 -8.164 -1.37 1 98.88 61 LEU B O 1
ATOM 1634 N N . PHE B 1 62 ? -0.383 -10.195 -1.7 1 98.94 62 PHE B N 1
ATOM 1635 C CA . PHE B 1 62 ? -1.722 -9.68 -1.438 1 98.94 62 PHE B CA 1
ATOM 1636 C C . PHE B 1 62 ? -1.84 -9.18 -0.003 1 98.94 62 PHE B C 1
ATOM 1638 O O . PHE B 1 62 ? -2.375 -8.094 0.242 1 98.94 62 PHE B O 1
ATOM 1645 N N . ALA B 1 63 ? -1.329 -9.953 0.903 1 98.94 63 ALA B N 1
ATOM 1646 C CA . ALA B 1 63 ? -1.321 -9.586 2.316 1 98.94 63 ALA B CA 1
ATOM 1647 C C . ALA B 1 63 ? -0.535 -8.297 2.543 1 98.94 63 ALA B C 1
ATOM 1649 O O . ALA B 1 63 ? -0.976 -7.418 3.285 1 98.94 63 ALA B O 1
ATOM 1650 N N . THR B 1 64 ? 0.613 -8.195 1.907 1 98.94 64 THR B N 1
ATOM 1651 C CA . THR B 1 64 ? 1.487 -7.039 2.061 1 98.94 64 THR B CA 1
ATOM 1652 C C . THR B 1 64 ? 0.813 -5.781 1.526 1 98.94 64 THR B C 1
ATOM 1654 O O . THR B 1 64 ? 0.88 -4.723 2.154 1 98.94 64 THR B O 1
ATOM 1657 N N . TRP B 1 65 ? 0.149 -5.91 0.394 1 98.94 65 TRP B N 1
ATOM 1658 C CA . TRP B 1 65 ? -0.59 -4.797 -0.189 1 98.94 65 TRP B CA 1
ATOM 1659 C C . TRP B 1 65 ? -1.715 -4.344 0.736 1 98.94 65 TRP B C 1
ATOM 1661 O O . TRP B 1 65 ? -1.833 -3.156 1.047 1 98.94 65 TRP B O 1
ATOM 1671 N N . THR B 1 66 ? -2.535 -5.234 1.229 1 98.88 66 THR B N 1
ATOM 1672 C CA . THR B 1 66 ? -3.709 -4.859 2.01 1 98.88 66 THR B CA 1
ATOM 1673 C C . THR B 1 66 ? -3.301 -4.352 3.391 1 98.88 66 THR B C 1
ATOM 1675 O O . THR B 1 66 ? -3.957 -3.475 3.953 1 98.88 66 THR B O 1
ATOM 1678 N N . TRP B 1 67 ? -2.203 -4.875 3.865 1 98.88 67 TRP B N 1
ATOM 1679 C CA . TRP B 1 67 ? -1.653 -4.309 5.094 1 98.88 67 TRP B CA 1
ATOM 1680 C C . TRP B 1 67 ? -1.271 -2.846 4.895 1 98.88 67 TRP B C 1
ATOM 1682 O O . TRP B 1 67 ? -1.604 -1.992 5.719 1 98.88 67 TRP B O 1
ATOM 1692 N N . SER B 1 68 ? -0.647 -2.545 3.828 1 98.88 68 SER B N 1
ATOM 1693 C CA . SER B 1 68 ? -0.2 -1.189 3.527 1 98.88 68 SER B CA 1
ATOM 1694 C C . SER B 1 68 ? -1.382 -0.232 3.406 1 98.88 68 SER B C 1
ATOM 1696 O O . SER B 1 68 ? -1.372 0.852 3.992 1 98.88 68 SER B O 1
ATOM 1698 N N . VAL B 1 69 ? -2.406 -0.673 2.691 1 98.81 69 VAL B N 1
ATOM 1699 C CA . VAL B 1 69 ? -3.514 0.249 2.457 1 98.81 69 VAL B CA 1
ATOM 1700 C C . VAL B 1 69 ? -4.348 0.389 3.729 1 98.81 69 VAL B C 1
ATOM 1702 O O . VAL B 1 69 ? -4.898 1.458 4 1 98.81 69 VAL B O 1
ATOM 1705 N N . SER B 1 70 ? -4.371 -0.649 4.562 1 98.88 70 SER B N 1
ATOM 1706 C CA . SER B 1 70 ? -5.043 -0.536 5.852 1 98.88 70 SER B CA 1
ATOM 1707 C C . SER B 1 70 ? -4.387 0.528 6.727 1 98.88 70 SER B C 1
ATOM 1709 O O . SER B 1 70 ? -5.078 1.286 7.41 1 98.88 70 SER B O 1
ATOM 1711 N N . MET B 1 71 ? -3.078 0.593 6.637 1 98.81 71 MET B N 1
ATOM 1712 C CA . MET B 1 71 ? -2.387 1.62 7.41 1 98.81 71 MET B CA 1
ATOM 1713 C C . MET B 1 71 ? -2.77 3.016 6.926 1 98.81 71 MET B C 1
ATOM 1715 O O . MET B 1 71 ? -3.016 3.912 7.73 1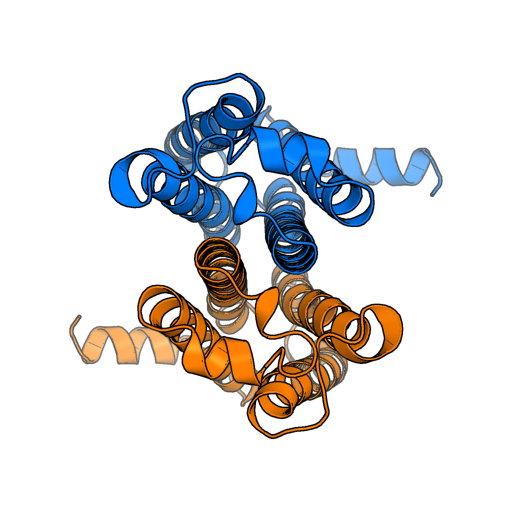 98.81 71 MET B O 1
ATOM 1719 N N . ILE B 1 72 ? -2.83 3.176 5.625 1 98.81 72 ILE B N 1
ATOM 1720 C CA . ILE B 1 72 ? -3.258 4.461 5.082 1 98.81 72 ILE B CA 1
ATOM 1721 C C . ILE B 1 72 ? -4.645 4.809 5.613 1 98.81 72 ILE B C 1
ATOM 1723 O O . ILE B 1 72 ? -4.863 5.914 6.117 1 98.81 72 ILE B O 1
ATOM 1727 N N . ARG B 1 73 ? -5.547 3.887 5.551 1 98.94 73 ARG B N 1
ATOM 1728 C CA . ARG B 1 73 ? -6.949 4.156 5.863 1 98.94 73 ARG B CA 1
ATOM 1729 C C . ARG B 1 73 ? -7.137 4.426 7.352 1 98.94 73 ARG B C 1
ATOM 1731 O O . ARG B 1 73 ? -7.961 5.258 7.734 1 98.94 73 ARG B O 1
ATOM 1738 N N . ILE B 1 74 ? -6.391 3.711 8.148 1 98.69 74 ILE B N 1
ATOM 1739 C CA . ILE B 1 74 ? -6.449 3.967 9.586 1 98.69 74 ILE B CA 1
ATOM 1740 C C . ILE B 1 74 ? -6.02 5.406 9.867 1 98.69 74 ILE B C 1
ATOM 1742 O O . ILE B 1 74 ? -6.73 6.145 10.555 1 98.69 74 ILE B O 1
ATOM 1746 N N . TYR B 1 75 ? -4.895 5.828 9.352 1 98.5 75 TYR B N 1
ATOM 1747 C CA . TYR B 1 75 ? -4.422 7.191 9.57 1 98.5 75 TYR B CA 1
ATOM 1748 C C . TYR B 1 75 ? -5.383 8.203 8.961 1 98.5 75 TYR B C 1
ATOM 1750 O O . TYR B 1 75 ? -5.645 9.258 9.555 1 98.5 75 TYR B O 1
ATOM 1758 N N . ALA B 1 76 ? -5.844 7.895 7.77 1 98.62 76 ALA B N 1
ATOM 1759 C CA . ALA B 1 76 ? -6.781 8.805 7.121 1 98.62 76 ALA B CA 1
ATOM 1760 C C . ALA B 1 76 ? -8.039 9 7.969 1 98.62 76 ALA B C 1
ATOM 1762 O O . ALA B 1 76 ? -8.547 10.117 8.094 1 98.62 76 ALA B O 1
ATOM 1763 N N . ALA B 1 77 ? -8.508 7.93 8.578 1 98.56 77 ALA B N 1
ATOM 1764 C CA . ALA B 1 77 ? -9.719 8 9.383 1 98.56 77 ALA B CA 1
ATOM 1765 C C . ALA B 1 77 ? -9.602 9.07 10.469 1 98.56 77 ALA B C 1
ATOM 1767 O O . ALA B 1 77 ? -10.578 9.742 10.797 1 98.56 77 ALA B O 1
ATOM 1768 N N . PHE B 1 78 ? -8.406 9.32 10.93 1 97.94 78 PHE B N 1
ATOM 1769 C CA . PHE B 1 78 ? -8.227 10.203 12.07 1 97.94 78 PHE B CA 1
ATOM 1770 C C . PHE B 1 78 ? -7.762 11.578 11.625 1 97.94 78 PHE B C 1
ATOM 1772 O O . PHE B 1 78 ? -7.691 12.508 12.43 1 97.94 78 PHE B O 1
ATOM 1779 N N . HIS B 1 79 ? -7.441 11.734 10.383 1 98 79 HIS B N 1
ATOM 1780 C CA . HIS B 1 79 ? -6.82 12.984 9.953 1 98 79 HIS B CA 1
ATOM 1781 C C . HIS B 1 79 ? -7.406 13.461 8.625 1 98 79 HIS B C 1
ATOM 1783 O O . HIS B 1 79 ? -6.676 13.938 7.754 1 98 79 HIS B O 1
ATOM 1789 N N . LEU B 1 80 ? -8.672 13.289 8.5 1 98.25 80 LEU B N 1
ATOM 1790 C CA . LEU B 1 80 ? -9.383 13.625 7.266 1 98.25 80 LEU B CA 1
ATOM 1791 C C . LEU B 1 80 ? -9.359 15.125 7.012 1 98.25 80 LEU B C 1
ATOM 1793 O O . LEU B 1 80 ? -9.641 15.578 5.895 1 98.25 80 LEU B O 1
ATOM 1797 N N . GLN B 1 81 ? -9.062 15.93 8.047 1 97.75 81 GLN B N 1
ATOM 1798 C CA . GLN B 1 81 ? -9.078 17.375 7.883 1 97.75 81 GLN B CA 1
ATOM 1799 C C . GLN B 1 81 ? -7.918 17.844 7.008 1 97.75 81 GLN B C 1
ATOM 1801 O O . GLN B 1 81 ? -7.922 18.969 6.504 1 97.75 81 GLN B O 1
ATOM 1806 N N . HIS B 1 82 ? -6.902 17.031 6.895 1 98.12 82 HIS B N 1
ATOM 1807 C CA . HIS B 1 82 ? -5.762 17.359 6.047 1 98.12 82 HIS B CA 1
ATOM 1808 C C . HIS B 1 82 ? -5.961 16.844 4.629 1 98.12 82 HIS B C 1
ATOM 1810 O O . HIS B 1 82 ? -6.098 15.641 4.418 1 98.12 82 HIS B O 1
ATOM 1816 N N . LYS B 1 83 ? -5.879 17.688 3.668 1 98.56 83 LYS B N 1
ATOM 1817 C CA . LYS B 1 83 ? -6.156 17.359 2.27 1 98.56 83 LYS B CA 1
ATOM 1818 C C . LYS B 1 83 ? -5.266 16.234 1.776 1 98.56 83 LYS B C 1
ATOM 1820 O O . LYS B 1 83 ? -5.738 15.312 1.099 1 98.56 83 LYS B O 1
ATOM 1825 N N . PHE B 1 84 ? -4.012 16.281 2.105 1 98 84 PHE B N 1
ATOM 1826 C CA . PHE B 1 84 ? -3.082 15.273 1.598 1 98 84 PHE B CA 1
ATOM 1827 C C . PHE B 1 84 ? -3.393 13.898 2.184 1 98 84 PHE B C 1
ATOM 1829 O O . PHE B 1 84 ? -3.246 12.883 1.506 1 98 84 PHE B O 1
ATOM 1836 N N . MET B 1 85 ? -3.832 13.844 3.402 1 98.56 85 MET B N 1
ATOM 1837 C CA . MET B 1 85 ? -4.23 12.57 3.992 1 98.56 85 MET B CA 1
ATOM 1838 C C . MET B 1 85 ? -5.539 12.078 3.385 1 98.56 85 MET B C 1
ATOM 1840 O O . MET B 1 85 ? -5.695 10.883 3.129 1 98.56 85 MET B O 1
ATOM 1844 N N . TYR B 1 86 ? -6.488 13.023 3.18 1 98.75 86 TYR B N 1
ATOM 1845 C CA . TYR B 1 86 ? -7.75 12.711 2.512 1 98.75 86 TYR B CA 1
ATOM 1846 C C . TYR B 1 86 ? -7.5 12.125 1.127 1 98.75 86 TYR B C 1
ATOM 1848 O O . TYR B 1 86 ? -8.07 11.086 0.771 1 98.75 86 TYR B O 1
ATOM 1856 N N . GLU B 1 87 ? -6.598 12.695 0.406 1 98.75 87 GLU B N 1
ATOM 1857 C CA . GLU B 1 87 ? -6.281 12.25 -0.947 1 98.75 87 GLU B CA 1
ATOM 1858 C C . GLU B 1 87 ? -5.586 10.891 -0.931 1 98.75 87 GLU B C 1
ATOM 1860 O O . GLU B 1 87 ? -5.816 10.062 -1.811 1 98.75 87 GLU B O 1
ATOM 1865 N N . LEU B 1 88 ? -4.777 10.727 0.03 1 98.75 88 LEU B N 1
ATOM 1866 C CA . LEU B 1 88 ? -4.145 9.422 0.157 1 98.75 88 LEU B CA 1
ATOM 1867 C C . LEU B 1 88 ? -5.184 8.328 0.391 1 98.75 88 LEU B C 1
ATOM 1869 O O . LEU B 1 88 ? -5.051 7.215 -0.12 1 98.75 88 LEU B O 1
ATOM 1873 N N . GLY B 1 89 ? -6.191 8.641 1.214 1 98.75 89 GLY B N 1
ATOM 1874 C CA . GLY B 1 89 ? -7.309 7.719 1.352 1 98.75 89 GLY B CA 1
ATOM 1875 C C . GLY B 1 89 ? -7.969 7.379 0.029 1 98.75 89 GLY B C 1
ATOM 1876 O O . GLY B 1 89 ? -8.258 6.211 -0.247 1 98.75 89 GLY B O 1
ATOM 1877 N N . ILE B 1 90 ? -8.18 8.359 -0.785 1 98.88 90 ILE B N 1
ATOM 1878 C CA . ILE B 1 90 ? -8.773 8.172 -2.102 1 98.88 90 ILE B CA 1
ATOM 1879 C C . ILE B 1 90 ? -7.891 7.258 -2.945 1 98.88 90 ILE B C 1
ATOM 1881 O O . ILE B 1 90 ? -8.391 6.352 -3.613 1 98.88 90 ILE B O 1
ATOM 1885 N N . TRP B 1 91 ? -6.633 7.453 -2.883 1 98.88 91 TRP B N 1
ATOM 1886 C CA . TRP B 1 91 ? -5.699 6.668 -3.68 1 98.88 91 TRP B CA 1
ATOM 1887 C C . TRP B 1 91 ? -5.832 5.18 -3.365 1 98.88 91 TRP B C 1
ATOM 1889 O O . TRP B 1 91 ? -5.66 4.336 -4.246 1 98.88 91 TRP B O 1
ATOM 1899 N N . THR B 1 92 ? -6.09 4.805 -2.078 1 98.88 92 THR B N 1
ATOM 1900 C CA . THR B 1 92 ? -6.207 3.391 -1.738 1 98.88 92 THR B CA 1
ATOM 1901 C C . THR B 1 92 ? -7.328 2.732 -2.535 1 98.88 92 THR B C 1
ATOM 1903 O O . THR B 1 92 ? -7.191 1.597 -2.992 1 98.88 92 THR B O 1
ATOM 1906 N N . TYR B 1 93 ? -8.359 3.471 -2.783 1 98.94 93 TYR B N 1
ATOM 1907 C CA . TYR B 1 93 ? -9.508 2.893 -3.463 1 98.94 93 TYR B CA 1
ATOM 1908 C C . TYR B 1 93 ? -9.383 3.033 -4.977 1 98.94 93 TYR B C 1
ATOM 1910 O O . TYR B 1 93 ? -9.867 2.186 -5.727 1 98.94 93 TYR B O 1
ATOM 1918 N N . VAL B 1 94 ? -8.695 4.07 -5.469 1 98.88 94 VAL B N 1
ATOM 1919 C CA . VAL B 1 94 ? -8.375 4.176 -6.887 1 98.88 94 VAL B CA 1
ATOM 1920 C C . VAL B 1 94 ? -7.512 2.988 -7.312 1 98.88 94 VAL B C 1
ATOM 1922 O O . VAL B 1 94 ? -7.785 2.346 -8.328 1 98.88 94 VAL B O 1
ATOM 1925 N N . ILE B 1 95 ? -6.516 2.664 -6.516 1 98.94 95 ILE B N 1
ATOM 1926 C CA . ILE B 1 95 ? -5.594 1.576 -6.824 1 98.94 95 ILE B CA 1
ATOM 1927 C C . ILE B 1 95 ? -6.324 0.239 -6.727 1 98.94 95 ILE B C 1
ATOM 1929 O O . ILE B 1 95 ? -6.156 -0.63 -7.586 1 98.94 95 ILE B O 1
ATOM 1933 N N . ALA B 1 96 ? -7.168 0.075 -5.672 1 98.88 96 ALA B N 1
ATOM 1934 C CA . ALA B 1 96 ? -7.961 -1.146 -5.539 1 98.88 96 ALA B CA 1
ATOM 1935 C C . ALA B 1 96 ? -8.883 -1.334 -6.738 1 98.88 96 ALA B C 1
ATOM 1937 O O . ALA B 1 96 ? -8.953 -2.424 -7.312 1 98.88 96 ALA B O 1
ATOM 1938 N N . LEU B 1 97 ? -9.562 -0.293 -7.098 1 98.81 97 LEU B N 1
ATOM 1939 C CA . LEU B 1 97 ? -10.484 -0.373 -8.227 1 98.81 97 LEU B CA 1
ATOM 1940 C C . LEU B 1 97 ? -9.734 -0.689 -9.516 1 98.81 97 LEU B C 1
ATOM 1942 O O . LEU B 1 97 ? -10.195 -1.501 -10.328 1 98.81 97 LEU B O 1
ATOM 1946 N N . THR B 1 98 ? -8.609 -0.032 -9.75 1 98.81 98 THR B N 1
ATOM 1947 C CA . THR B 1 98 ? -7.789 -0.311 -10.922 1 98.81 98 THR B CA 1
ATOM 1948 C C . THR B 1 98 ? -7.387 -1.782 -10.961 1 98.81 98 THR B C 1
ATOM 1950 O O . THR B 1 98 ? -7.477 -2.428 -12.008 1 98.81 98 THR B O 1
ATOM 1953 N N . HIS B 1 99 ? -6.996 -2.342 -9.828 1 98.88 99 HIS B N 1
ATOM 1954 C CA . HIS B 1 99 ? -6.574 -3.738 -9.773 1 98.88 99 HIS B CA 1
ATOM 1955 C C . HIS B 1 99 ? -7.738 -4.676 -10.086 1 98.88 99 HIS B C 1
ATOM 1957 O O . HIS B 1 99 ? -7.625 -5.543 -10.953 1 98.88 99 HIS B O 1
ATOM 1963 N N . TYR B 1 100 ? -8.906 -4.473 -9.469 1 98.88 100 TYR B N 1
ATOM 1964 C CA . TYR B 1 100 ? -10 -5.434 -9.57 1 98.88 100 TYR B CA 1
ATOM 1965 C C . TYR B 1 100 ? -10.719 -5.293 -10.906 1 98.88 100 TYR B C 1
ATOM 1967 O O . TYR B 1 100 ? -11.18 -6.285 -11.477 1 98.88 100 TYR B O 1
ATOM 1975 N N . VAL B 1 101 ? -10.875 -4.098 -11.391 1 98.75 101 VAL B N 1
ATOM 1976 C CA . VAL B 1 101 ? -11.438 -3.91 -12.719 1 98.75 101 VAL B CA 1
ATOM 1977 C C . VAL B 1 101 ? -10.492 -4.492 -13.766 1 98.75 101 VAL B C 1
ATOM 1979 O O . VAL B 1 101 ? -10.938 -5.129 -14.727 1 98.75 101 VAL B O 1
ATOM 1982 N N . GLY B 1 102 ? -9.188 -4.266 -13.625 1 98.75 102 GLY B N 1
ATOM 1983 C CA . GLY B 1 102 ? -8.219 -4.887 -14.508 1 98.75 102 GLY B CA 1
ATOM 1984 C C . GLY B 1 102 ? -8.281 -6.402 -14.492 1 98.75 102 GLY B C 1
ATOM 1985 O O . GLY B 1 102 ? -8.281 -7.039 -15.547 1 98.75 102 GLY B O 1
ATOM 1986 N N . GLU B 1 103 ? -8.383 -6.977 -13.305 1 98.88 103 GLU B N 1
ATOM 1987 C CA . GLU B 1 103 ? -8.438 -8.43 -13.172 1 98.88 103 GLU B CA 1
ATOM 1988 C C . GLU B 1 103 ? -9.703 -8.992 -13.797 1 98.88 103 GLU B C 1
ATOM 1990 O O . GLU B 1 103 ? -9.711 -10.125 -14.297 1 98.88 103 GLU B O 1
ATOM 1995 N N . LEU B 1 104 ? -10.758 -8.172 -13.734 1 98.75 104 LEU B N 1
ATOM 1996 C CA . LEU B 1 104 ? -12.039 -8.633 -14.266 1 98.75 104 LEU B CA 1
ATOM 1997 C C . LEU B 1 104 ? -12.086 -8.477 -15.781 1 98.75 104 LEU B C 1
ATOM 1999 O O . LEU B 1 104 ? -12.492 -9.398 -16.484 1 98.75 104 LEU B O 1
ATOM 2003 N N . LEU B 1 105 ? -11.602 -7.418 -16.359 1 98.69 105 LEU B N 1
ATOM 2004 C CA . LEU B 1 105 ? -11.906 -7.082 -17.75 1 98.69 105 LEU B CA 1
ATOM 2005 C C . LEU B 1 105 ? -10.695 -7.297 -18.641 1 98.69 105 LEU B C 1
ATOM 2007 O O . LEU B 1 105 ? -10.836 -7.531 -19.844 1 98.69 105 LEU B O 1
ATOM 2011 N N . VAL B 1 106 ? -9.539 -7.188 -18.172 1 98.69 106 VAL B N 1
ATOM 2012 C CA . VAL B 1 106 ? -8.336 -7.242 -19 1 98.69 106 VAL B CA 1
ATOM 2013 C C . VAL B 1 106 ? -7.633 -8.586 -18.797 1 98.69 106 VAL B C 1
ATOM 2015 O O . VAL B 1 106 ? -7.508 -9.375 -19.734 1 98.69 106 VAL B O 1
ATOM 2018 N N . PHE B 1 107 ? -7.352 -8.859 -17.547 1 98.56 107 PHE B N 1
ATOM 2019 C CA . PHE B 1 107 ? -6.539 -10.039 -17.266 1 98.56 107 PHE B CA 1
ATOM 2020 C C . PHE B 1 107 ? -7.414 -11.273 -17.094 1 98.56 107 PHE B C 1
ATOM 2022 O O . PHE B 1 107 ? -6.922 -12.406 -17.141 1 98.56 107 PHE B O 1
ATOM 2029 N N . LYS B 1 108 ? -8.695 -11.047 -16.781 1 98.62 108 LYS B N 1
ATOM 2030 C CA . LYS B 1 108 ? -9.727 -12.078 -16.75 1 98.62 108 LYS B CA 1
ATOM 2031 C C . LYS B 1 108 ? -9.414 -13.133 -15.695 1 98.62 108 LYS B C 1
ATOM 2033 O O . LYS B 1 108 ? -9.68 -14.32 -15.891 1 98.62 108 LYS B O 1
ATOM 2038 N N . GLY B 1 109 ? -8.812 -12.648 -14.594 1 98.69 109 GLY B N 1
ATOM 2039 C CA . GLY B 1 109 ? -8.516 -13.539 -13.484 1 98.69 109 GLY B CA 1
ATOM 2040 C C . GLY B 1 109 ? -9.664 -13.695 -12.516 1 98.69 109 GLY B C 1
ATOM 2041 O O . GLY B 1 109 ? -9.719 -14.656 -11.75 1 98.69 109 GLY B O 1
ATOM 2042 N N . CYS B 1 110 ? -10.531 -12.727 -12.562 1 98.69 110 CYS B N 1
ATOM 2043 C CA . CYS B 1 110 ? -11.656 -12.711 -11.633 1 98.69 110 CYS B CA 1
ATOM 2044 C C . CYS B 1 110 ? -12.977 -12.953 -12.367 1 98.69 110 CYS B C 1
ATOM 2046 O O . CYS B 1 110 ? -13.055 -12.758 -13.578 1 98.69 110 CYS B O 1
ATOM 2048 N N . LYS B 1 111 ? -13.938 -13.422 -11.703 1 98.12 111 LYS B N 1
ATOM 2049 C CA . LYS B 1 111 ? -15.312 -13.523 -12.188 1 98.12 111 LYS B CA 1
ATOM 2050 C C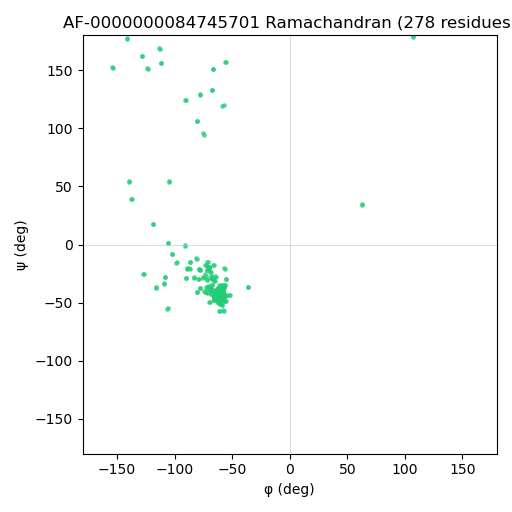 . LYS B 1 111 ? -16.281 -12.906 -11.188 1 98.12 111 LYS B C 1
ATOM 2052 O O . LYS B 1 111 ? -15.938 -12.68 -10.023 1 98.12 111 LYS B O 1
ATOM 2057 N N . LEU B 1 112 ? -17.5 -12.602 -11.688 1 98.31 112 LEU B N 1
ATOM 2058 C CA . LEU B 1 112 ? -18.5 -11.992 -10.82 1 98.31 112 LEU B CA 1
ATOM 2059 C C . LEU B 1 112 ? -19.094 -13.016 -9.852 1 98.31 112 LEU B C 1
ATOM 2061 O O . LEU B 1 112 ? -20 -13.758 -10.211 1 98.31 112 LEU B O 1
ATOM 2065 N N . ASN B 1 113 ? -18.562 -13.102 -8.664 1 98.31 113 ASN B N 1
ATOM 2066 C CA . ASN B 1 113 ? -19 -13.938 -7.551 1 98.31 113 ASN B CA 1
ATOM 2067 C C . ASN B 1 113 ? -18.875 -13.203 -6.215 1 98.31 113 ASN B C 1
ATOM 2069 O O . ASN B 1 113 ? -18.438 -12.055 -6.176 1 98.31 113 ASN B O 1
ATOM 2073 N N . GLY B 1 114 ? -19.25 -13.719 -5.121 1 97.5 114 GLY B N 1
ATOM 2074 C CA . GLY B 1 114 ? -19.281 -13.094 -3.809 1 97.5 114 GLY B CA 1
ATOM 2075 C C . GLY B 1 114 ? -17.922 -12.586 -3.365 1 97.5 114 GLY B C 1
ATOM 2076 O O . GLY B 1 114 ? -17.766 -11.398 -3.086 1 97.5 114 GLY B O 1
ATOM 2077 N N . PRO B 1 115 ? -16.953 -13.477 -3.34 1 98.19 115 PRO B N 1
ATOM 2078 C CA . PRO B 1 115 ? -15.625 -13.086 -2.871 1 98.19 115 PRO B CA 1
ATOM 2079 C C . PRO B 1 115 ? -15.023 -11.93 -3.68 1 98.19 115 PRO B C 1
ATOM 2081 O O . PRO B 1 115 ? -14.422 -11.016 -3.111 1 98.19 115 PRO B O 1
ATOM 2084 N N . PHE B 1 116 ? -15.219 -11.93 -4.93 1 98.56 116 PHE B N 1
ATOM 2085 C CA . PHE B 1 116 ? -14.719 -10.859 -5.785 1 98.56 116 PHE B CA 1
ATOM 2086 C C . PHE B 1 116 ? -15.555 -9.602 -5.609 1 98.56 116 PHE B C 1
ATOM 2088 O O . PHE B 1 116 ? -15.008 -8.492 -5.57 1 98.56 116 PHE B O 1
ATOM 2095 N N . MET B 1 117 ? -16.828 -9.711 -5.496 1 98.44 117 MET B N 1
ATOM 2096 C CA . MET B 1 117 ? -17.703 -8.539 -5.469 1 98.44 117 MET B CA 1
ATOM 2097 C C . MET B 1 117 ? -17.5 -7.742 -4.184 1 98.44 117 MET B C 1
ATOM 2099 O O . MET B 1 117 ? -17.703 -6.527 -4.164 1 98.44 117 MET B O 1
ATOM 2103 N N . SER B 1 118 ? -17.094 -8.383 -3.143 1 97.94 118 SER B N 1
ATOM 2104 C CA . SER B 1 118 ? -16.906 -7.695 -1.868 1 97.94 118 SER B CA 1
ATOM 2105 C C . SER B 1 118 ? -15.859 -6.598 -1.979 1 97.94 118 SER B C 1
ATOM 2107 O O . SER B 1 118 ? -16.156 -5.414 -1.8 1 97.94 118 SER B O 1
ATOM 2109 N N . PRO B 1 119 ? -14.656 -6.938 -2.381 1 98.31 119 PRO B N 1
ATOM 2110 C CA . PRO B 1 119 ? -13.664 -5.871 -2.477 1 98.31 119 PRO B CA 1
ATOM 2111 C C . PRO B 1 119 ? -13.977 -4.871 -3.588 1 98.31 119 PRO B C 1
ATOM 2113 O O . PRO B 1 119 ? -13.664 -3.684 -3.463 1 98.31 119 PRO B O 1
ATOM 2116 N N . LEU B 1 120 ? -14.602 -5.273 -4.613 1 98.62 120 LEU B N 1
ATOM 2117 C CA . LEU B 1 120 ? -14.992 -4.348 -5.672 1 98.62 120 LEU B CA 1
ATOM 2118 C C . LEU B 1 120 ? -16.016 -3.338 -5.164 1 98.62 120 LEU B C 1
ATOM 2120 O O . LEU B 1 120 ? -15.906 -2.143 -5.445 1 98.62 120 LEU B O 1
ATOM 2124 N N . PHE B 1 121 ? -16.984 -3.781 -4.469 1 98.56 121 PHE B N 1
ATOM 2125 C CA . PHE B 1 121 ? -18 -2.928 -3.871 1 98.56 121 PHE B CA 1
ATOM 2126 C C . PHE B 1 121 ? -17.375 -1.937 -2.896 1 98.56 121 PHE B C 1
ATOM 2128 O O . PHE B 1 121 ? -17.719 -0.751 -2.906 1 98.56 121 PHE B O 1
ATOM 2135 N N . VAL B 1 122 ? -16.547 -2.441 -2.078 1 98.62 122 VAL B N 1
ATOM 2136 C CA . VAL B 1 122 ? -15.859 -1.585 -1.115 1 98.62 122 VAL B CA 1
ATOM 2137 C C . VAL B 1 122 ? -15.102 -0.481 -1.852 1 98.62 122 VAL B C 1
ATOM 2139 O O . VAL B 1 122 ? -15.188 0.692 -1.481 1 98.62 122 VAL B O 1
ATOM 2142 N N . ALA B 1 123 ? -14.406 -0.823 -2.92 1 98.81 123 ALA B N 1
ATOM 2143 C CA . ALA B 1 123 ? -13.602 0.148 -3.656 1 98.81 123 ALA B CA 1
ATOM 2144 C C . ALA B 1 123 ? -14.484 1.203 -4.316 1 98.81 123 ALA B C 1
ATOM 2146 O O . ALA B 1 123 ? -14.219 2.402 -4.203 1 98.81 123 ALA B O 1
ATOM 2147 N N . VAL B 1 124 ? -15.562 0.769 -4.926 1 98.75 124 VAL B N 1
ATOM 2148 C CA . VAL B 1 124 ? -16.438 1.666 -5.672 1 98.75 124 VAL B CA 1
ATOM 2149 C C . VAL B 1 124 ? -17.172 2.596 -4.707 1 98.75 124 VAL B C 1
ATOM 2151 O O . VAL B 1 124 ? -17.141 3.816 -4.871 1 98.75 124 VAL B O 1
ATOM 2154 N N . THR B 1 125 ? -17.766 2.051 -3.68 1 98.75 125 THR B N 1
ATOM 2155 C CA . THR B 1 125 ? -18.547 2.842 -2.74 1 98.75 125 THR B CA 1
ATOM 2156 C C . THR B 1 125 ? -17.672 3.824 -1.984 1 98.75 125 THR B C 1
ATOM 2158 O O . THR B 1 125 ? -18.062 4.973 -1.754 1 98.75 125 THR B O 1
ATOM 2161 N N . SER B 1 126 ? -16.484 3.398 -1.568 1 98.88 126 SER B N 1
ATOM 2162 C CA . SER B 1 126 ? -15.578 4.277 -0.84 1 98.88 126 SER B CA 1
ATOM 2163 C C . SER B 1 126 ? -15.117 5.438 -1.713 1 98.88 126 SER B C 1
ATOM 2165 O O . SER B 1 126 ? -15.07 6.582 -1.26 1 98.88 126 SER B O 1
ATOM 2167 N N . LEU B 1 127 ? -14.781 5.102 -2.979 1 98.81 127 LEU B N 1
ATOM 2168 C CA . LEU B 1 127 ? -14.312 6.141 -3.887 1 98.81 127 LEU B CA 1
ATOM 2169 C C . LEU B 1 127 ? -15.398 7.184 -4.129 1 98.81 127 LEU B C 1
ATOM 2171 O O . LEU B 1 127 ? -15.141 8.383 -4.062 1 98.81 127 LEU B O 1
ATOM 2175 N N . ILE B 1 128 ? -16.578 6.746 -4.379 1 98.75 128 ILE B N 1
ATOM 2176 C CA . ILE B 1 128 ? -17.703 7.645 -4.605 1 98.75 128 ILE B CA 1
ATOM 2177 C C . ILE B 1 128 ? -17.969 8.477 -3.352 1 98.75 128 ILE B C 1
ATOM 2179 O O . ILE B 1 128 ? -18.094 9.703 -3.428 1 98.75 128 ILE B O 1
ATOM 2183 N N . TRP B 1 129 ? -18 7.816 -2.211 1 98.81 129 TRP B N 1
ATOM 2184 C CA . TRP B 1 129 ? -18.297 8.492 -0.952 1 98.81 129 TRP B CA 1
ATOM 2185 C C . TRP B 1 129 ? -17.234 9.547 -0.637 1 98.81 129 TRP B C 1
ATOM 2187 O O . TRP B 1 129 ? -17.562 10.695 -0.328 1 98.81 129 TRP B O 1
ATOM 2197 N N . LEU B 1 130 ? -16.016 9.211 -0.747 1 98.88 130 LEU B N 1
ATOM 2198 C CA . LEU B 1 130 ? -14.906 10.125 -0.457 1 98.88 130 LEU B CA 1
ATOM 2199 C C . LEU B 1 130 ? -14.945 11.336 -1.386 1 98.88 130 LEU B C 1
ATOM 2201 O O . LEU B 1 130 ? -14.672 12.461 -0.96 1 98.88 130 LEU B O 1
ATOM 2205 N N . THR B 1 131 ? -15.258 11.133 -2.613 1 98.5 131 THR B N 1
ATOM 2206 C CA . THR B 1 131 ? -15.25 12.227 -3.576 1 98.5 131 THR B CA 1
ATOM 2207 C C . THR B 1 131 ? -16.453 13.148 -3.352 1 98.5 131 THR B C 1
ATOM 2209 O O . THR B 1 131 ? -16.359 14.359 -3.578 1 98.5 131 THR B O 1
ATOM 2212 N N . GLN B 1 132 ? -17.469 12.656 -2.805 1 98.5 132 GLN B N 1
ATOM 2213 C CA . GLN B 1 132 ? -18.703 13.422 -2.656 1 98.5 132 GLN B CA 1
ATOM 2214 C C . GLN B 1 132 ? -18.656 14.312 -1.416 1 98.5 132 GLN B C 1
ATOM 2216 O O . GLN B 1 132 ? -19.281 15.383 -1.386 1 98.5 132 GLN B O 1
ATOM 2221 N N . VAL B 1 133 ? -17.922 13.914 -0.4 1 98.44 133 VAL B N 1
ATOM 2222 C CA . VAL B 1 133 ? -18.062 14.617 0.871 1 98.44 133 VAL B CA 1
ATOM 2223 C C . VAL B 1 133 ? -16.734 15.258 1.258 1 98.44 133 VAL B C 1
ATOM 2225 O O . VAL B 1 133 ? -16.484 15.555 2.432 1 98.44 133 VAL B O 1
ATOM 2228 N N . LYS B 1 134 ? -15.852 15.398 0.336 1 98.25 134 LYS B N 1
ATOM 2229 C CA . LYS B 1 134 ? -14.531 15.961 0.583 1 98.25 134 LYS B CA 1
ATOM 2230 C C . LYS B 1 134 ? -14.625 17.297 1.307 1 98.25 134 LYS B C 1
ATOM 2232 O O . LYS B 1 134 ? -13.93 17.531 2.297 1 98.25 134 LYS B O 1
ATOM 2237 N N . ASP B 1 135 ? -15.508 18.172 0.929 1 97.81 135 ASP B N 1
ATOM 2238 C CA . ASP B 1 135 ? -15.625 19.531 1.452 1 97.81 135 ASP B CA 1
ATOM 2239 C C . ASP B 1 135 ? -16.125 19.516 2.898 1 97.81 135 ASP B C 1
ATOM 2241 O O . ASP B 1 135 ? -15.938 20.5 3.627 1 97.81 135 ASP B O 1
ATOM 2245 N N . GLN B 1 136 ? -16.703 18.438 3.26 1 97.88 136 GLN B N 1
ATOM 2246 C CA . GLN B 1 136 ? -17.203 18.312 4.625 1 97.88 136 GLN B CA 1
ATOM 2247 C C . GLN B 1 136 ? -16.078 18.016 5.605 1 97.88 136 GLN B C 1
ATOM 2249 O O . GLN B 1 136 ? -16.188 18.328 6.793 1 97.88 136 GLN B O 1
ATOM 2254 N N . TYR B 1 137 ? -14.984 17.5 5.121 1 97.94 137 TYR B N 1
ATOM 2255 C CA . TYR B 1 137 ? -13.969 17 6.043 1 97.94 137 TYR B CA 1
ATOM 2256 C C . TYR B 1 137 ? -12.672 17.797 5.918 1 97.94 137 TYR B C 1
ATOM 2258 O O . TYR B 1 137 ? -12.008 18.062 6.918 1 97.94 137 TYR B O 1
ATOM 2266 N N . VAL B 1 138 ? -12.32 18.188 4.738 1 98.31 138 VAL B N 1
ATOM 2267 C CA . VAL B 1 138 ? -11.023 18.797 4.504 1 98.31 138 VAL B CA 1
ATOM 2268 C C . VAL B 1 138 ? -11.055 20.25 4.969 1 98.31 138 VAL B C 1
ATOM 2270 O O . VAL B 1 138 ? -11.922 21.031 4.559 1 98.31 138 VAL B O 1
ATOM 2273 N N . LYS B 1 139 ? -10.055 20.625 5.785 1 97.38 139 LYS B N 1
ATOM 2274 C CA . LYS B 1 139 ? -9.969 21.969 6.352 1 97.38 139 LYS B CA 1
ATOM 2275 C C . LYS B 1 139 ? -8.602 22.578 6.086 1 97.38 139 LYS B C 1
ATOM 2277 O O . LYS B 1 139 ? -8.461 23.812 6.074 1 97.38 139 LYS B O 1
ATOM 2282 N N . PHE B 1 140 ? -7.566 21.719 5.895 1 94.56 140 PHE B N 1
ATOM 2283 C CA . PHE B 1 140 ? -6.199 22.172 5.699 1 94.56 140 PHE B CA 1
ATOM 2284 C C . PHE B 1 140 ? -5.625 21.641 4.391 1 94.56 140 PHE B C 1
ATOM 2286 O O . PHE B 1 140 ? -5.949 20.531 3.973 1 94.56 140 PHE B O 1
ATOM 2293 N N . ASP B 1 141 ? -4.773 22.391 3.904 1 88.56 141 ASP B N 1
ATOM 2294 C CA . ASP B 1 141 ? -4.102 21.953 2.684 1 88.56 141 ASP B CA 1
ATOM 2295 C C . ASP B 1 141 ? -2.922 21.047 3 1 88.56 141 ASP B C 1
ATOM 2297 O O . ASP B 1 141 ? -2.227 21.25 3.998 1 88.56 141 ASP B O 1
#

pLDDT: mean 96.47, std 6.75, range [49.84, 98.94]

Sequence (282 aa):
MDLGKLTEIFSTLPEGYLPKWLLFTSALGIFNSVQNFCTDSLTKRVYANKPHEVTPLSGRLFATWTWSVSMIRIYAAFHLQHKFMYELGIWTYVIALTHYVGELLVFKGCKLNGPFMSPLFVAVTSLIWLTQVKDQYVKFDMDLGKLTEIFSTLPEGYLPKWLLFTSALGIFNSVQNFCTDSLTKRVYANKPHEVTPLSGRLFATWTWSVSMIRIYAAFHLQHKFMYELGIWTYVIALTHYVGELLVFKGCKLNGPFMSPLFVAVTSLIWLTQVKDQYVKFD

Organism: Rhizopus delemar (strain RA 99-880 / ATCC MYA-4621 / FGSC 9543 / NRRL 43880) (NCBI:txid246409)

Foldseek 3Di:
DDPVVVVVVVVLFDDDCLLVLLLVLLVVLQVQLVCLQPDCVLVCQLQVQCSVPDDNVVSNVSSVLSNVLSVLSNVCRNQLQAPVSLVSNLVNLVVLLVVLVCSVPPVNRGDPDDSNVVSNVSSVVSNVVSVVCSVVRHNHD/DDPVVVVVVVVLFDDDCLLVLLLVLLVVLQVQLVCLQPDCVLVCQLQVQCSVPDDNVVSNVSSVLSNVLSVLSNVCRNQLQAPVSLVSNLVNLVVLLVVLVCSVPPVNRGDPDDSNVVSNVSSVVSNVVSVVCSVVRHNHD

Nearest PDB structures (foldseek):
  8vdo-assembly1_A  TM=4.676E-01  e=1.417E+00  Mus musculus
  8vdr-assembly1_A  TM=4.196E-01  e=1.417E+00  Mus musculus
  4etr-assembly1_A  TM=3.358E-01  e=2.005E+00  Pseudomonas aeruginosa PAO1
  8ykv-assembly1_R  TM=2.117E-01  e=2.700E+00  Homo sapiens
  8vdo-assembly1_A  TM=4.676E-01  e=1.417E+00  Mus musculus

Solvent-accessible surface area (backbone atoms only — not comparable to full-atom values): 13998 Å² total; per-residue (Å²): 133,60,70,68,57,52,52,54,54,56,66,60,40,52,87,68,63,64,33,55,48,31,41,50,54,19,49,52,21,46,48,50,21,55,45,31,77,73,45,59,67,67,58,29,54,27,28,49,65,41,37,85,42,60,29,73,53,23,25,49,33,45,17,53,27,28,42,52,45,21,53,48,22,47,53,20,26,58,37,35,36,31,37,65,39,38,50,51,40,44,47,52,25,52,52,47,39,54,52,51,51,38,29,43,72,72,69,46,27,28,52,99,46,69,65,32,45,50,60,49,48,52,19,51,54,49,40,53,51,53,68,72,47,42,80,78,45,42,78,39,119,132,60,68,66,57,52,51,54,55,58,67,59,41,54,88,69,63,64,32,54,49,31,42,50,54,19,49,53,21,44,49,49,21,54,44,29,74,74,43,58,67,66,58,28,51,27,28,49,64,40,37,84,40,60,28,74,53,23,25,48,33,45,17,53,29,29,40,53,44,21,54,47,23,47,54,21,25,58,36,35,36,31,37,66,38,39,50,51,39,45,48,50,24,53,54,47,40,52,51,52,51,38,28,44,72,72,69,45,28,29,52,98,45,69,66,31,44,50,60,48,48,53,18,52,53,49,40,52,51,53,68,71,47,43,82,79,46,42,78,40,119

InterPro domains:
  IPR005352 Erg28 [PF03694] (18-128)
  IPR005352 Erg28 [PTHR15451] (16-134)

Radius of gyration: 18.77 Å; Cα contacts (8 Å, |Δi|>4): 398; chains: 2; bounding box: 41×47×47 Å